Protein AF-A0A5N8UN41-F1 (afdb_monomer)

Secondary structure (DSSP, 8-state):
--------PPP----------------------GGG-SS-B---TT-HHHHHHTTTT---EEEEE-TGGGT--TT-PPPPPPPPPHHHHHTEEEEEEETTEEEEEE-SPPEEEE-S---SSSEEEEEE--TT-TTHHHHSTT-TTSHHHHHHHHHH-SEEEEEE----SSHHHHHHHHHHHHHHHHHHHHTTPEEEEEEETHHHHHHHHHHHH-SS--EEEEEEES--B-TTTPPPHHHHHHHEEEEEEEEETT-SSGGG--------SS-----TTS-PPPBSS-TT-SEEEEETT--TTTTTSHHHHGGGSPP----------

Radius of gyration: 22.62 Å; Cα contacts (8 Å, |Δi|>4): 596; chains: 1; bounding box: 67×72×65 Å

Structure (mmCIF, N/CA/C/O backbone):
data_AF-A0A5N8UN41-F1
#
_entry.id   AF-A0A5N8UN41-F1
#
loop_
_atom_site.group_PDB
_atom_site.id
_atom_site.type_symbol
_atom_site.label_atom_id
_atom_site.label_alt_id
_atom_site.label_comp_id
_atom_site.label_asym_id
_atom_site.label_entity_id
_atom_site.label_seq_id
_atom_site.pdbx_PDB_ins_code
_atom_site.Cartn_x
_atom_site.Cartn_y
_atom_site.Cartn_z
_atom_site.occupancy
_atom_site.B_iso_or_equiv
_atom_site.auth_seq_id
_atom_site.auth_comp_id
_atom_site.auth_asym_id
_atom_site.auth_atom_id
_atom_site.pdbx_PDB_model_num
ATOM 1 N N . MET A 1 1 ? -28.403 42.458 -44.769 1.00 43.22 1 MET A N 1
ATOM 2 C CA . MET A 1 1 ? -27.916 41.258 -44.051 1.00 43.22 1 MET A CA 1
ATOM 3 C C . MET A 1 1 ? -28.615 40.039 -44.633 1.00 43.22 1 MET A C 1
ATOM 5 O O . MET A 1 1 ? -29.839 40.080 -44.705 1.00 43.22 1 MET A O 1
ATOM 9 N N . PRO A 1 2 ? -27.898 39.019 -45.132 1.00 42.12 2 PRO A N 1
ATOM 10 C CA . PRO A 1 2 ? -28.536 37.886 -45.786 1.00 42.12 2 PRO A CA 1
ATOM 11 C C . PRO A 1 2 ? -29.055 36.863 -44.765 1.00 42.12 2 PRO A C 1
ATOM 13 O O . PRO A 1 2 ? -28.415 36.563 -43.761 1.00 42.12 2 PRO A O 1
ATOM 16 N N . SER A 1 3 ? -30.247 36.357 -45.070 1.00 43.66 3 SER A N 1
ATOM 17 C CA . SER A 1 3 ? -31.005 35.314 -44.380 1.00 43.66 3 SER A CA 1
ATOM 18 C C . SER A 1 3 ? -30.323 33.946 -44.515 1.00 43.66 3 SER A C 1
ATOM 20 O O . SER A 1 3 ? -30.025 33.512 -45.626 1.00 43.66 3 SER A O 1
ATOM 22 N N . TYR A 1 4 ? -30.113 33.254 -43.391 1.00 38.50 4 TYR A N 1
ATOM 23 C CA . TYR A 1 4 ? -29.628 31.871 -43.352 1.00 38.50 4 TYR A CA 1
ATOM 24 C C . TYR A 1 4 ? -30.775 30.930 -42.950 1.00 38.50 4 TYR A C 1
ATOM 26 O O . TYR A 1 4 ? -31.348 31.060 -41.868 1.00 38.50 4 TYR A O 1
ATOM 34 N N . LYS A 1 5 ? -31.121 29.981 -43.829 1.00 48.59 5 LYS A N 1
ATOM 35 C CA . LYS A 1 5 ? -32.014 28.844 -43.535 1.00 48.59 5 LYS A CA 1
ATOM 36 C C . LYS A 1 5 ? -31.201 27.690 -42.930 1.00 48.59 5 LYS A C 1
ATOM 38 O O . LYS A 1 5 ? -30.124 27.412 -43.454 1.00 48.59 5 LYS A O 1
ATOM 43 N N . PRO A 1 6 ? -31.725 26.925 -41.956 1.00 44.69 6 PRO A N 1
ATOM 44 C CA . PRO A 1 6 ? -31.179 25.616 -41.625 1.00 44.69 6 PRO A CA 1
ATOM 45 C C . PRO A 1 6 ? -31.954 24.506 -42.352 1.00 44.69 6 PRO A C 1
ATOM 47 O O . PRO A 1 6 ? -33.185 24.503 -42.392 1.00 44.69 6 PRO A O 1
ATOM 50 N N . LEU A 1 7 ? -31.229 23.546 -42.928 1.00 43.56 7 LEU A N 1
ATOM 51 C CA . LEU A 1 7 ? -31.803 22.386 -43.610 1.00 43.56 7 LEU A CA 1
ATOM 52 C C . LEU A 1 7 ? -30.887 21.174 -43.409 1.00 43.56 7 LEU A C 1
ATOM 54 O O . LEU A 1 7 ? -30.071 20.865 -44.266 1.00 43.56 7 LEU A O 1
ATOM 58 N N . ILE A 1 8 ? -31.016 20.483 -42.271 1.00 40.72 8 ILE A N 1
ATOM 59 C CA . ILE A 1 8 ? -30.514 19.110 -42.104 1.00 40.72 8 ILE A CA 1
ATOM 60 C C . ILE A 1 8 ? -31.528 18.330 -41.259 1.00 40.72 8 ILE A C 1
ATOM 62 O O . ILE A 1 8 ? -31.762 18.645 -40.095 1.00 40.72 8 ILE A O 1
ATOM 66 N N . LYS A 1 9 ? -32.155 17.314 -41.863 1.00 40.25 9 LYS A N 1
ATOM 67 C CA . LYS A 1 9 ? -32.975 16.318 -41.156 1.00 40.25 9 LYS A CA 1
ATOM 68 C C . LYS A 1 9 ? -32.054 15.254 -40.540 1.00 40.25 9 LYS A C 1
ATOM 70 O O . LYS A 1 9 ? -31.128 14.822 -41.224 1.00 40.25 9 LYS A O 1
ATOM 75 N N . PRO A 1 10 ? -32.318 14.764 -39.318 1.00 33.84 10 PRO A N 1
ATOM 76 C CA . PRO A 1 10 ? -31.545 13.670 -38.746 1.00 33.84 10 PRO A CA 1
ATOM 77 C C . PRO A 1 10 ? -31.882 12.339 -39.434 1.00 33.84 10 PRO A C 1
ATOM 79 O O . PRO A 1 10 ? -33.040 11.920 -39.513 1.00 33.84 10 PRO A O 1
ATOM 82 N N . THR A 1 11 ? -30.851 11.657 -39.926 1.00 39.12 11 THR A N 1
ATOM 83 C CA . THR A 1 11 ? -30.903 10.268 -40.395 1.00 39.12 11 THR A CA 1
ATOM 84 C C . THR A 1 11 ? -31.027 9.304 -39.216 1.00 39.12 11 THR A C 1
ATOM 86 O O . THR A 1 11 ? -30.252 9.365 -38.265 1.00 39.12 11 THR A O 1
ATOM 89 N N . LYS A 1 12 ? -31.996 8.382 -39.295 1.00 34.62 12 LYS A N 1
ATOM 90 C CA . LYS A 1 12 ? -32.202 7.296 -38.325 1.00 34.62 12 LYS A CA 1
ATOM 91 C C . LYS A 1 12 ? -31.029 6.311 -38.360 1.00 34.62 12 LYS A C 1
ATOM 93 O O . LYS A 1 12 ? -30.894 5.550 -39.316 1.00 34.62 12 LYS A O 1
ATOM 98 N N . THR A 1 13 ? -30.233 6.260 -37.299 1.00 36.16 13 THR A N 1
ATOM 99 C CA . THR A 1 13 ? -29.265 5.183 -37.053 1.00 36.16 13 THR A CA 1
ATOM 100 C C . THR A 1 13 ? -29.983 3.981 -36.435 1.00 36.16 13 THR A C 1
ATOM 102 O O . THR A 1 13 ? -30.604 4.088 -35.377 1.00 36.16 13 THR A O 1
ATOM 105 N N . LYS A 1 14 ? -29.922 2.821 -37.101 1.00 36.25 14 LYS A N 1
ATOM 106 C CA . LYS A 1 14 ? -30.377 1.536 -36.548 1.00 36.25 14 LYS A CA 1
ATOM 107 C C . LYS A 1 14 ? -29.424 1.113 -35.425 1.00 36.25 14 LYS A C 1
ATOM 109 O O . LYS A 1 14 ? -28.239 0.917 -35.679 1.00 36.25 14 LYS A O 1
ATOM 114 N N . SER A 1 15 ? -29.929 0.946 -34.203 1.00 30.48 15 SER A N 1
ATOM 115 C CA . SER A 1 15 ? -29.173 0.310 -33.121 1.00 30.48 15 SER A CA 1
ATOM 116 C C . SER A 1 15 ? -29.156 -1.206 -33.331 1.00 30.48 15 SER A C 1
ATOM 118 O O . SER A 1 15 ? -30.208 -1.844 -33.268 1.00 30.48 15 SER A O 1
ATOM 120 N N . LEU A 1 16 ? -27.979 -1.788 -33.561 1.00 30.17 16 LEU A N 1
ATOM 121 C CA . LEU A 1 16 ? -27.780 -3.228 -33.408 1.00 30.17 16 LEU A CA 1
ATOM 122 C C . LEU A 1 16 ? -27.776 -3.561 -31.912 1.00 30.17 16 LEU A C 1
ATOM 124 O O . LEU A 1 16 ? -26.894 -3.126 -31.173 1.00 30.17 16 LEU A O 1
ATOM 128 N N . ALA A 1 17 ? -28.771 -4.328 -31.471 1.00 27.19 17 ALA A N 1
ATOM 129 C CA . ALA A 1 17 ? -28.753 -4.969 -30.168 1.00 27.19 17 ALA A CA 1
ATOM 130 C C . ALA A 1 17 ? -27.759 -6.138 -30.220 1.00 27.19 17 ALA A C 1
ATOM 132 O O . ALA A 1 17 ? -28.006 -7.146 -30.879 1.00 27.19 17 ALA A O 1
ATOM 133 N N . VAL A 1 18 ? -26.616 -5.991 -29.549 1.00 28.56 18 VAL A N 1
ATOM 134 C CA . VAL A 1 18 ? -25.695 -7.102 -29.292 1.00 28.56 18 VAL A CA 1
ATOM 135 C C . VAL A 1 18 ? -26.245 -7.867 -28.093 1.00 28.56 18 VAL A C 1
ATOM 137 O O . VAL A 1 18 ? -26.263 -7.354 -26.975 1.00 28.56 18 VAL A O 1
ATOM 140 N N . SER A 1 19 ? -26.734 -9.081 -28.336 1.00 25.97 19 SER A N 1
ATOM 141 C CA . SER A 1 19 ? -27.165 -9.994 -27.280 1.00 25.97 19 SER A CA 1
ATOM 142 C C . SER A 1 19 ? -25.924 -10.525 -26.561 1.00 25.97 19 SER A C 1
ATOM 144 O O . SER A 1 19 ? -25.166 -11.310 -27.126 1.00 25.97 19 SER A O 1
ATOM 146 N N . ILE A 1 20 ? -25.687 -10.065 -25.332 1.00 26.55 20 ILE A N 1
ATOM 147 C CA . ILE A 1 20 ? -24.620 -10.590 -24.474 1.00 26.55 20 ILE A CA 1
ATOM 148 C C . ILE A 1 20 ? -25.118 -11.917 -23.904 1.00 26.55 20 ILE A C 1
ATOM 150 O O . ILE A 1 20 ? -25.992 -11.950 -23.038 1.00 26.55 20 ILE A O 1
ATOM 154 N N . THR A 1 21 ? -24.585 -13.021 -24.416 1.00 28.22 21 THR A N 1
ATOM 155 C CA . THR A 1 21 ? -24.836 -14.362 -23.892 1.00 28.22 21 THR A CA 1
ATOM 156 C C . THR A 1 21 ? -24.283 -14.470 -22.471 1.00 28.22 21 THR A C 1
ATOM 158 O O . THR A 1 21 ? -23.128 -14.141 -22.207 1.00 28.22 21 THR A O 1
ATOM 161 N N . SER A 1 22 ? -25.132 -14.924 -21.548 1.00 28.06 22 SER A N 1
ATOM 162 C CA . SER A 1 22 ? -24.791 -15.209 -20.153 1.00 28.06 22 SER A CA 1
ATOM 163 C C . SER A 1 22 ? -23.620 -16.196 -20.074 1.00 28.06 22 SER A C 1
ATOM 165 O O . SER A 1 22 ? -23.738 -17.343 -20.506 1.00 28.06 22 SER A O 1
ATOM 167 N N . ILE A 1 23 ? -22.487 -15.748 -19.531 1.00 28.59 23 ILE A N 1
ATOM 168 C CA . ILE A 1 23 ? -21.341 -16.607 -19.222 1.00 28.59 23 ILE A CA 1
ATOM 169 C C . ILE A 1 23 ? -21.699 -17.391 -17.955 1.00 28.59 23 ILE A C 1
ATOM 171 O O . ILE A 1 23 ? -21.818 -16.809 -16.873 1.00 28.59 23 ILE A O 1
ATOM 175 N N . LYS A 1 24 ? -21.894 -18.709 -18.082 1.00 27.19 24 LYS A N 1
ATOM 176 C CA . LYS A 1 24 ? -22.044 -19.600 -16.924 1.00 27.19 24 LYS A CA 1
ATOM 177 C C . LYS A 1 24 ? -20.717 -19.648 -16.146 1.00 27.19 24 LYS A C 1
ATOM 179 O O . LYS A 1 24 ? -19.670 -19.760 -16.785 1.00 27.19 24 LYS A O 1
ATOM 184 N N . PRO A 1 25 ? -20.729 -19.562 -14.804 1.00 36.44 25 PRO A N 1
ATOM 185 C CA . PRO A 1 25 ? -19.526 -19.778 -14.009 1.00 36.44 25 PRO A CA 1
ATOM 186 C C . PRO A 1 25 ? -19.031 -21.216 -14.211 1.00 36.44 25 PRO A C 1
ATOM 188 O O . PRO A 1 25 ? -19.818 -22.159 -14.161 1.00 36.44 25 PRO A O 1
ATOM 191 N N . VAL A 1 26 ? -17.735 -21.364 -14.480 1.00 34.81 26 VAL A N 1
ATOM 192 C CA . VAL A 1 26 ? -17.060 -22.663 -14.549 1.00 34.81 26 VAL A CA 1
ATOM 193 C C . VAL A 1 26 ? -16.668 -23.035 -13.121 1.00 34.81 26 VAL A C 1
ATOM 195 O O . VAL A 1 26 ? -15.759 -22.434 -12.556 1.00 34.81 26 VAL A O 1
ATOM 198 N N . GLU A 1 27 ? -17.387 -23.978 -12.520 1.00 40.97 27 GLU A N 1
ATOM 199 C CA . GLU A 1 27 ? -17.046 -24.573 -11.223 1.00 40.97 27 GLU A CA 1
ATOM 200 C C . GLU A 1 27 ? -16.073 -25.738 -11.442 1.00 40.97 27 GLU A C 1
ATOM 202 O O . GLU A 1 27 ? -16.440 -26.904 -11.324 1.00 40.97 27 GLU A O 1
ATOM 207 N N . GLU A 1 28 ? -14.828 -25.445 -11.820 1.00 46.91 28 GLU A N 1
ATOM 208 C CA . GLU A 1 28 ? -13.780 -26.467 -11.768 1.00 46.91 28 GLU A CA 1
ATOM 209 C C . GLU A 1 28 ? -13.145 -26.487 -10.368 1.00 46.91 28 GLU A C 1
ATOM 211 O O . GLU A 1 28 ? -12.740 -25.435 -9.861 1.00 46.91 28 GLU A O 1
ATOM 216 N N . PRO A 1 29 ? -13.049 -27.659 -9.711 1.00 54.00 29 PRO A N 1
ATOM 217 C CA . PRO A 1 29 ? -12.415 -27.766 -8.407 1.00 54.00 29 PRO A CA 1
ATOM 218 C C . PRO A 1 29 ? -10.934 -27.391 -8.516 1.00 54.00 29 PRO A C 1
ATOM 220 O O . PRO A 1 29 ? -10.163 -28.015 -9.248 1.00 54.00 29 PRO A O 1
ATOM 223 N N . ILE A 1 30 ? -10.523 -26.370 -7.763 1.00 53.56 30 ILE A N 1
ATOM 224 C CA . ILE A 1 30 ? -9.123 -25.951 -7.690 1.00 53.56 30 ILE A CA 1
ATOM 225 C C . ILE A 1 30 ? -8.334 -27.080 -7.023 1.00 53.56 30 ILE A C 1
ATOM 227 O O . ILE A 1 30 ? -8.490 -27.341 -5.829 1.00 53.56 30 ILE A O 1
ATOM 231 N N . ASN A 1 31 ? -7.465 -27.746 -7.784 1.00 55.00 31 ASN A N 1
ATOM 232 C CA . ASN A 1 31 ? -6.538 -28.731 -7.237 1.00 55.00 31 ASN A CA 1
ATOM 233 C C . ASN A 1 31 ? -5.414 -27.997 -6.486 1.00 55.00 31 ASN A C 1
ATOM 235 O O . ASN A 1 31 ? -4.363 -27.677 -7.046 1.00 55.00 31 ASN A O 1
ATOM 239 N N . LEU A 1 32 ? -5.685 -27.632 -5.230 1.00 54.72 32 LEU A N 1
ATOM 240 C CA . LEU A 1 32 ? -4.719 -26.969 -4.359 1.00 54.72 32 LEU A CA 1
ATOM 241 C C . LEU A 1 32 ? -3.561 -27.925 -4.044 1.00 54.72 32 LEU A C 1
ATOM 243 O O . LEU A 1 32 ? -3.765 -29.100 -3.733 1.00 54.72 32 LEU A O 1
ATOM 247 N N . ASN A 1 33 ? -2.331 -27.405 -4.083 1.00 52.50 33 ASN A N 1
ATOM 248 C CA . ASN A 1 33 ? -1.150 -28.138 -3.628 1.00 52.50 33 ASN A CA 1
ATOM 249 C C . ASN A 1 33 ? -1.391 -28.654 -2.184 1.00 52.50 33 ASN A C 1
ATOM 251 O O . ASN A 1 33 ? -1.885 -27.884 -1.355 1.00 52.50 33 ASN A O 1
ATOM 255 N N . PRO A 1 34 ? -1.052 -29.922 -1.860 1.00 49.88 34 PRO A N 1
ATOM 256 C CA . PRO A 1 34 ? -1.268 -30.523 -0.539 1.00 49.88 34 PRO A CA 1
ATOM 257 C C . PRO A 1 34 ? -0.782 -29.688 0.655 1.00 49.88 34 PRO A C 1
ATOM 259 O O . PRO A 1 34 ? -1.337 -29.820 1.744 1.00 49.88 34 PRO A O 1
ATOM 262 N N . ALA A 1 35 ? 0.202 -28.805 0.451 1.00 47.16 35 ALA A N 1
ATOM 263 C CA . ALA A 1 35 ? 0.698 -27.868 1.459 1.00 47.16 35 ALA A CA 1
ATOM 264 C C . ALA A 1 35 ? -0.336 -26.816 1.929 1.00 47.16 35 ALA A C 1
ATOM 266 O O . ALA A 1 35 ? -0.091 -26.144 2.925 1.00 47.16 35 ALA A O 1
ATOM 267 N N . PHE A 1 36 ? -1.486 -26.680 1.257 1.00 49.97 36 PHE A N 1
ATOM 268 C CA . PHE A 1 36 ? -2.531 -25.689 1.564 1.00 49.97 36 PHE A CA 1
ATOM 269 C C . PHE A 1 36 ? -3.831 -26.302 2.125 1.00 49.97 36 PHE A C 1
ATOM 271 O O . PHE A 1 36 ? -4.886 -25.673 2.087 1.00 49.97 36 PHE A O 1
ATOM 278 N N . ARG A 1 37 ? -3.794 -27.530 2.668 1.00 49.75 37 ARG A N 1
ATOM 279 C CA . ARG A 1 37 ? -4.968 -28.224 3.247 1.00 49.75 37 ARG A CA 1
ATOM 280 C C . ARG A 1 37 ? -5.392 -27.705 4.639 1.00 49.75 37 ARG A C 1
ATOM 282 O O . ARG A 1 37 ? -5.604 -28.492 5.556 1.00 49.75 37 ARG A O 1
ATOM 289 N N . GLY A 1 38 ? -5.527 -26.388 4.805 1.00 53.00 38 GLY A N 1
ATOM 290 C CA . GLY A 1 38 ? -6.386 -25.805 5.849 1.00 53.00 38 GLY A CA 1
ATOM 291 C C . GLY A 1 38 ? -7.857 -25.812 5.408 1.00 53.00 38 GLY A C 1
ATOM 292 O O . GLY A 1 38 ? -8.145 -26.211 4.278 1.00 53.00 38 GLY A O 1
ATOM 293 N N . THR A 1 39 ? -8.791 -25.360 6.256 1.00 48.41 39 THR A N 1
ATOM 294 C CA . THR A 1 39 ? -10.191 -25.076 5.873 1.00 48.41 39 THR A CA 1
ATOM 295 C C . THR A 1 39 ? -10.221 -23.966 4.817 1.00 48.41 39 THR A C 1
ATOM 297 O O . THR A 1 39 ? -10.418 -22.791 5.120 1.00 48.41 39 THR A O 1
ATOM 300 N N . SER A 1 40 ? -9.930 -24.332 3.574 1.00 53.19 40 SER A N 1
ATOM 301 C CA . SER A 1 40 ? -9.835 -23.420 2.446 1.00 53.19 40 SER A CA 1
ATOM 302 C C . SER A 1 40 ? -11.217 -23.298 1.834 1.00 53.19 40 SER A C 1
ATOM 304 O O . SER A 1 40 ? -11.675 -24.192 1.125 1.00 53.19 40 SER A O 1
ATOM 306 N N . THR A 1 41 ? -11.900 -22.199 2.124 1.00 58.16 41 THR A N 1
ATOM 307 C CA . THR A 1 41 ? -13.151 -21.869 1.447 1.00 58.16 41 THR A CA 1
ATOM 308 C C . THR A 1 41 ? -12.803 -21.194 0.124 1.00 58.16 41 THR A C 1
ATOM 310 O O . THR A 1 41 ? -12.163 -20.142 0.104 1.00 58.16 41 THR A O 1
ATOM 313 N N . VAL A 1 42 ? -13.209 -21.793 -0.996 1.00 56.41 42 VAL A N 1
ATOM 314 C CA . VAL A 1 42 ? -13.160 -21.125 -2.303 1.00 56.41 42 VAL A CA 1
ATOM 315 C C . VAL A 1 42 ? -14.273 -20.079 -2.305 1.00 56.41 42 VAL A C 1
ATOM 317 O O . VAL A 1 42 ? -15.454 -20.411 -2.389 1.00 56.41 42 VAL A O 1
ATOM 320 N N . PHE A 1 43 ? -13.908 -18.810 -2.125 1.00 58.03 43 PHE A N 1
ATOM 321 C CA . PHE A 1 43 ? -14.875 -17.719 -2.056 1.00 58.03 43 PHE A CA 1
ATOM 322 C C . PHE A 1 43 ? -15.253 -17.232 -3.454 1.00 58.03 43 PHE A C 1
ATOM 324 O O . PHE A 1 43 ? -14.400 -16.897 -4.276 1.00 58.03 43 PHE A O 1
ATOM 331 N N . ASN A 1 44 ? -16.559 -17.110 -3.699 1.00 57.09 44 ASN A N 1
ATOM 332 C CA . ASN A 1 44 ? -17.052 -16.338 -4.828 1.00 57.09 44 ASN A CA 1
ATOM 333 C C . ASN A 1 44 ? -16.891 -14.850 -4.495 1.00 57.09 44 ASN A C 1
ATOM 335 O O . ASN A 1 44 ? -17.664 -14.281 -3.730 1.00 57.09 44 ASN A O 1
ATOM 339 N N . VAL A 1 45 ? -15.875 -14.235 -5.093 1.00 55.06 45 VAL A N 1
ATOM 340 C CA . VAL A 1 45 ? -15.450 -12.832 -4.938 1.00 55.06 45 VAL A CA 1
ATOM 341 C C . VAL A 1 45 ? -16.573 -11.797 -5.129 1.00 55.06 45 VAL A C 1
ATOM 343 O O . VAL A 1 45 ? -16.419 -10.633 -4.773 1.00 55.06 45 VAL A O 1
ATOM 346 N N . LYS A 1 46 ? -17.740 -12.188 -5.655 1.00 56.00 46 LYS A N 1
ATOM 347 C CA . LYS A 1 46 ? -18.886 -11.291 -5.866 1.00 56.00 46 LYS A CA 1
ATOM 348 C C . LYS A 1 46 ? -19.462 -10.662 -4.590 1.00 56.00 46 LYS A C 1
ATOM 350 O O . LYS A 1 46 ? -20.336 -9.801 -4.740 1.00 56.00 46 LYS A O 1
ATOM 355 N N . ASP A 1 47 ? -19.000 -11.065 -3.410 1.00 63.03 47 ASP A N 1
ATOM 356 C CA . ASP A 1 47 ? -19.452 -10.576 -2.109 1.00 63.03 47 ASP A CA 1
ATOM 357 C C . ASP A 1 47 ? -18.277 -10.031 -1.271 1.00 63.03 47 ASP A C 1
ATOM 359 O O . ASP A 1 47 ? -17.913 -10.556 -0.222 1.00 63.03 47 ASP A O 1
ATOM 363 N N . THR A 1 48 ? -17.620 -8.985 -1.778 1.00 59.91 48 THR A N 1
ATOM 364 C CA . THR A 1 48 ? -16.548 -8.265 -1.066 1.00 59.91 48 THR A CA 1
ATOM 365 C C . THR A 1 48 ? -17.028 -7.653 0.251 1.00 59.91 48 THR A C 1
ATOM 367 O O . THR A 1 48 ? -16.230 -7.445 1.160 1.00 59.91 48 THR A O 1
ATOM 370 N N . ASP A 1 49 ? -18.328 -7.403 0.391 1.00 62.28 49 ASP A N 1
ATOM 371 C CA . ASP A 1 49 ? -18.923 -6.944 1.645 1.00 62.28 49 ASP A CA 1
ATOM 372 C C . ASP A 1 49 ? -19.001 -8.082 2.665 1.00 62.28 49 ASP A C 1
ATOM 374 O O . ASP A 1 49 ? -18.656 -7.864 3.824 1.00 62.28 49 ASP A O 1
ATOM 378 N N . LYS A 1 50 ? -19.296 -9.314 2.224 1.00 67.06 50 LYS A N 1
ATOM 379 C CA . LYS A 1 50 ? -19.128 -10.510 3.058 1.00 67.06 50 LYS A CA 1
ATOM 380 C C . LYS A 1 50 ? -17.670 -10.751 3.442 1.00 67.06 50 LYS A C 1
ATOM 382 O O . LYS A 1 50 ? -17.398 -11.088 4.584 1.00 67.06 50 LYS A O 1
ATOM 387 N N . LEU A 1 51 ? -16.725 -10.550 2.518 1.00 66.19 51 LEU A N 1
ATOM 388 C CA . LEU A 1 51 ? -15.294 -10.649 2.828 1.00 66.19 51 LEU A CA 1
ATOM 389 C C . LEU A 1 51 ? -14.907 -9.722 3.986 1.00 66.19 51 LEU A C 1
ATOM 391 O O . LEU A 1 51 ? -14.150 -10.150 4.847 1.00 66.19 51 LEU A O 1
ATOM 395 N N . ILE A 1 52 ? -15.422 -8.485 3.998 1.00 61.97 52 ILE A N 1
ATOM 396 C CA . ILE A 1 52 ? -15.151 -7.500 5.053 1.00 61.97 52 ILE A CA 1
ATOM 397 C C . ILE A 1 52 ? -15.924 -7.805 6.340 1.00 61.97 52 ILE A C 1
ATOM 399 O O . ILE A 1 52 ? -15.330 -7.737 7.412 1.00 61.97 52 ILE A O 1
ATOM 403 N N . SER A 1 53 ? -17.208 -8.181 6.270 1.00 65.69 53 SER A N 1
ATOM 404 C CA . SER A 1 53 ? -17.971 -8.557 7.473 1.00 65.69 53 SER A CA 1
ATOM 405 C C . SER A 1 53 ? -17.298 -9.703 8.219 1.00 65.69 53 SER A C 1
ATOM 407 O O . SER A 1 53 ? -17.195 -9.690 9.439 1.00 65.69 53 SER A O 1
ATOM 409 N N . ASP A 1 54 ? -16.754 -10.644 7.456 1.00 63.44 54 ASP A N 1
ATOM 410 C CA . ASP A 1 54 ? -16.041 -11.810 7.938 1.00 63.44 54 ASP A CA 1
ATOM 411 C C . ASP A 1 54 ? -14.714 -11.484 8.653 1.00 63.44 54 ASP A C 1
ATOM 413 O O . ASP A 1 54 ? -14.218 -12.344 9.384 1.00 63.44 54 ASP A O 1
ATOM 417 N N . ILE A 1 55 ? -14.132 -10.294 8.453 1.00 61.75 55 ILE A N 1
ATOM 418 C CA . ILE A 1 55 ? -12.901 -9.842 9.135 1.00 61.75 55 ILE A CA 1
ATOM 419 C C . ILE A 1 55 ? -13.181 -9.544 10.610 1.00 61.75 55 ILE A C 1
ATOM 421 O O . ILE A 1 55 ? -12.338 -9.794 11.469 1.00 61.75 55 ILE A O 1
ATOM 425 N N . HIS A 1 56 ? -14.384 -9.061 10.923 1.00 60.59 56 HIS A N 1
ATOM 426 C CA . HIS A 1 56 ? -14.737 -8.612 12.269 1.00 60.59 56 HIS A CA 1
ATOM 427 C C . HIS A 1 56 ? -14.965 -9.753 13.274 1.00 60.59 56 HIS A C 1
ATOM 429 O O . HIS A 1 56 ? -15.011 -9.498 14.475 1.00 60.59 56 HIS A O 1
ATOM 435 N N . ASP A 1 57 ? -15.021 -11.010 12.822 1.00 65.31 57 ASP A N 1
ATOM 436 C CA . ASP A 1 57 ? -15.210 -12.181 13.692 1.00 65.31 57 ASP A CA 1
ATOM 437 C C . ASP A 1 57 ? -13.931 -12.603 14.450 1.00 65.31 57 ASP A C 1
ATOM 439 O O . ASP A 1 57 ? -13.942 -13.595 15.180 1.00 65.31 57 ASP A O 1
ATOM 443 N N . GLY A 1 58 ? -12.802 -11.909 14.251 1.00 63.03 58 GLY A N 1
ATOM 444 C CA . GLY A 1 58 ? -11.536 -12.143 14.966 1.00 63.03 58 GLY A CA 1
ATOM 445 C C . GLY A 1 58 ? -10.799 -13.440 14.600 1.00 63.03 58 GLY A C 1
ATOM 446 O O . GLY A 1 58 ? -9.720 -13.714 15.128 1.00 63.03 58 GLY A O 1
ATOM 447 N N . ASN A 1 59 ? -11.350 -14.240 13.686 1.00 75.44 59 ASN A N 1
ATOM 448 C CA . ASN A 1 59 ? -10.719 -15.454 13.185 1.00 75.44 59 ASN A CA 1
ATOM 449 C C . ASN A 1 59 ? -9.871 -15.145 11.954 1.00 75.44 59 ASN A C 1
ATOM 451 O O . ASN A 1 59 ? -10.382 -14.619 10.966 1.00 75.44 59 ASN A O 1
ATOM 455 N N . LYS A 1 60 ? -8.598 -15.553 11.984 1.00 81.88 60 LYS A N 1
ATOM 456 C CA . LYS A 1 60 ? -7.715 -15.453 10.820 1.00 81.88 60 LYS A CA 1
ATOM 457 C C . LYS A 1 60 ? -8.296 -16.241 9.644 1.00 81.88 60 LYS A C 1
ATOM 459 O O . LYS A 1 60 ? -8.566 -17.437 9.776 1.00 81.88 60 LYS A O 1
ATOM 464 N N . LYS A 1 61 ? -8.445 -15.600 8.482 1.00 86.62 61 LYS A N 1
ATOM 465 C CA . LYS A 1 61 ? -8.993 -16.232 7.267 1.00 86.62 61 LYS A CA 1
ATOM 466 C C . LYS A 1 61 ? -7.949 -16.278 6.157 1.00 86.62 61 LYS A C 1
ATOM 468 O O . LYS A 1 61 ? -7.300 -15.282 5.863 1.00 86.62 61 LYS A O 1
ATOM 473 N N . ASN A 1 62 ? -7.817 -17.442 5.524 1.00 89.69 62 ASN A N 1
ATOM 474 C CA . ASN A 1 62 ? -7.023 -17.617 4.308 1.00 89.69 62 ASN A CA 1
ATOM 475 C C . ASN A 1 62 ? -7.982 -17.858 3.145 1.00 89.69 62 ASN A C 1
ATOM 477 O O . ASN A 1 62 ? -8.846 -18.734 3.213 1.00 89.69 62 ASN A O 1
ATOM 481 N N . ILE A 1 63 ? -7.835 -17.073 2.087 1.00 89.25 63 ILE A N 1
ATOM 482 C CA . ILE A 1 63 ? -8.733 -17.058 0.940 1.00 89.25 63 ILE A CA 1
ATOM 483 C C . ILE A 1 63 ? -7.907 -17.291 -0.306 1.00 89.25 63 ILE A C 1
ATOM 485 O O . ILE A 1 63 ? -6.964 -16.557 -0.583 1.00 89.25 63 ILE A O 1
ATOM 489 N N . TYR A 1 64 ? -8.279 -18.305 -1.075 1.00 89.44 64 TYR A N 1
ATOM 490 C CA . TYR A 1 64 ? -7.583 -18.678 -2.298 1.00 89.44 64 TYR A CA 1
ATOM 491 C C . TYR A 1 64 ? -8.478 -18.378 -3.492 1.00 89.44 64 TYR A C 1
ATOM 493 O O . TYR A 1 64 ? -9.610 -18.853 -3.570 1.00 89.44 64 TYR A O 1
ATOM 501 N N . VAL A 1 65 ? -7.960 -17.582 -4.421 1.00 90.06 65 VAL A N 1
ATOM 502 C CA . VAL A 1 65 ? -8.644 -17.189 -5.654 1.00 90.06 65 VAL A CA 1
ATOM 503 C C . VAL A 1 65 ? -7.684 -17.297 -6.835 1.00 90.06 65 VAL A C 1
ATOM 505 O O . VAL A 1 65 ? -6.468 -17.379 -6.671 1.00 90.06 65 VAL A O 1
ATOM 508 N N . THR 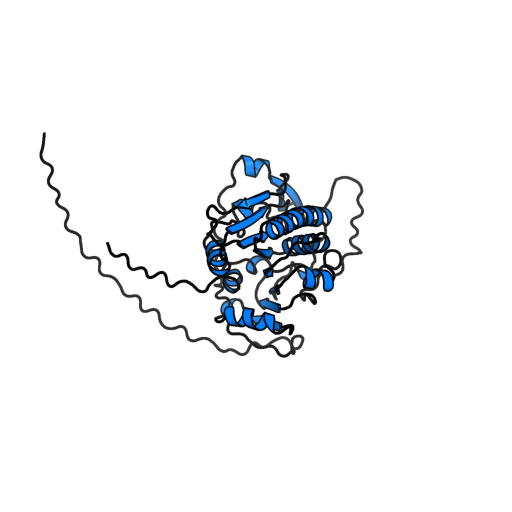A 1 66 ? -8.229 -17.286 -8.045 1.00 90.44 66 THR A N 1
ATOM 509 C CA . THR A 1 66 ? -7.451 -17.160 -9.288 1.00 90.44 66 THR A CA 1
ATOM 510 C C . THR A 1 66 ? -7.666 -15.774 -9.888 1.00 90.44 66 THR A C 1
ATOM 512 O O . THR A 1 66 ? -8.609 -15.069 -9.525 1.00 90.44 66 THR A O 1
ATOM 515 N N . LYS A 1 67 ? -6.857 -15.407 -10.878 1.00 90.69 67 LYS A N 1
ATOM 516 C CA . LYS A 1 67 ? -7.050 -14.226 -11.719 1.00 90.69 67 LYS A CA 1
ATOM 517 C C . LYS A 1 67 ? -8.451 -14.191 -12.342 1.00 90.69 67 LYS A C 1
ATOM 519 O O . LYS A 1 67 ? -9.106 -13.152 -12.326 1.00 90.69 67 LYS A O 1
ATOM 524 N N . SER A 1 68 ? -8.972 -15.322 -12.820 1.00 87.75 68 SER A N 1
ATOM 525 C CA . SER A 1 68 ? -10.331 -15.366 -13.381 1.00 87.75 68 SER A CA 1
ATOM 526 C C . SER A 1 68 ? -11.418 -15.036 -12.347 1.00 87.75 68 SER A C 1
ATOM 528 O O . SER A 1 68 ? -12.387 -14.356 -12.685 1.00 87.75 68 SER A O 1
ATOM 530 N N . HIS A 1 69 ? -11.240 -15.423 -11.077 1.00 86.81 69 HIS A N 1
ATOM 531 C CA . HIS A 1 69 ? -12.164 -15.067 -9.993 1.00 86.81 69 HIS A CA 1
ATOM 532 C C . HIS A 1 69 ? -12.161 -13.566 -9.664 1.00 86.81 69 HIS A C 1
ATOM 534 O O . HIS A 1 69 ? -13.182 -13.048 -9.216 1.00 86.81 69 HIS A O 1
ATOM 540 N N . THR A 1 70 ? -11.052 -12.857 -9.903 1.00 83.62 70 THR A N 1
ATOM 541 C CA . THR A 1 70 ? -10.960 -11.401 -9.684 1.00 83.62 70 THR A CA 1
ATOM 542 C C . THR A 1 70 ? -11.449 -10.581 -10.881 1.00 83.62 70 THR A C 1
ATOM 544 O O . THR A 1 70 ? -11.501 -9.357 -10.819 1.00 83.62 70 THR A O 1
ATOM 547 N N . GLY A 1 71 ? -11.838 -11.235 -11.982 1.00 85.75 71 GLY A N 1
ATOM 548 C CA . GLY A 1 71 ? -12.223 -10.564 -13.226 1.00 85.75 71 GLY A CA 1
ATOM 549 C C . GLY A 1 71 ? -11.032 -10.125 -14.080 1.00 85.75 71 GLY A C 1
ATOM 550 O O . GLY A 1 71 ? -11.206 -9.342 -15.014 1.00 85.75 71 GLY A O 1
ATOM 551 N N . PHE A 1 72 ? -9.835 -10.631 -13.782 1.00 85.62 72 PHE A N 1
ATOM 552 C CA . PHE A 1 72 ? -8.638 -10.392 -14.575 1.00 85.62 72 PHE A CA 1
ATOM 553 C C . PHE A 1 72 ? -8.815 -10.951 -15.990 1.00 85.62 72 PHE A C 1
ATOM 555 O O . PHE A 1 72 ? -9.295 -12.073 -16.174 1.00 85.62 72 PHE A O 1
ATOM 562 N N . ARG A 1 73 ? -8.392 -10.184 -16.996 1.00 84.56 73 ARG A N 1
ATOM 563 C CA . ARG A 1 73 ? -8.412 -10.604 -18.399 1.00 84.56 73 ARG A CA 1
ATOM 564 C C . ARG A 1 73 ? -6.985 -10.754 -18.895 1.00 84.56 73 ARG A C 1
ATOM 566 O O . ARG A 1 73 ? -6.228 -9.785 -18.923 1.00 84.56 73 ARG A O 1
ATOM 573 N N . ASP A 1 74 ? -6.613 -11.968 -19.285 1.00 80.25 74 ASP A N 1
ATOM 574 C CA . ASP A 1 74 ? -5.300 -12.195 -19.878 1.00 80.25 74 ASP A CA 1
ATOM 575 C C . ASP A 1 74 ? -5.138 -11.331 -21.136 1.00 80.25 74 ASP A C 1
ATOM 577 O O . ASP A 1 74 ? -6.030 -11.251 -21.981 1.00 80.25 74 ASP A O 1
ATOM 581 N N . GLY A 1 75 ? -4.001 -10.643 -21.231 1.00 77.75 75 GLY A N 1
ATOM 582 C CA . GLY A 1 75 ? -3.718 -9.707 -22.318 1.00 77.75 75 GLY A CA 1
ATOM 583 C C . GLY A 1 75 ? -4.183 -8.265 -22.086 1.00 77.75 75 GLY A C 1
ATOM 584 O O . GLY A 1 75 ? -3.902 -7.426 -22.941 1.00 77.75 75 GLY A O 1
ATOM 585 N N . GLU A 1 76 ? -4.818 -7.926 -20.953 1.00 77.00 76 GLU A N 1
ATOM 586 C CA . GLU A 1 76 ? -4.990 -6.515 -20.579 1.00 77.00 76 GLU A CA 1
ATOM 587 C C . GLU A 1 76 ? -3.617 -5.862 -20.375 1.00 77.00 76 GLU A C 1
ATOM 589 O O . GLU A 1 76 ? -2.875 -6.154 -19.433 1.00 77.00 76 GLU A O 1
ATOM 594 N N . SER A 1 77 ? -3.249 -4.974 -21.298 1.00 73.81 77 SER A N 1
ATOM 595 C CA . SER A 1 77 ? -2.039 -4.177 -21.174 1.00 73.81 77 SER A CA 1
ATOM 596 C C . SER A 1 77 ? -2.276 -3.026 -20.201 1.00 73.81 77 SER A C 1
ATOM 598 O O . SER A 1 77 ? -3.350 -2.422 -20.143 1.00 73.81 77 SER A O 1
ATOM 600 N N . LYS A 1 78 ? -1.243 -2.694 -19.420 1.00 77.38 78 LYS A N 1
ATOM 601 C CA . LYS A 1 78 ? -1.272 -1.482 -18.598 1.00 77.38 78 LYS A CA 1
ATOM 602 C C . LYS A 1 78 ? -1.421 -0.282 -19.542 1.00 77.38 78 LYS A C 1
ATOM 604 O O . LYS A 1 78 ? -0.681 -0.221 -20.528 1.00 77.38 78 LYS A O 1
ATOM 609 N N . PRO A 1 79 ? -2.330 0.669 -19.261 1.00 78.81 79 PRO A N 1
ATOM 610 C CA . PRO A 1 79 ? -2.419 1.878 -20.063 1.00 78.81 79 PRO A CA 1
ATOM 611 C C . PRO A 1 79 ? -1.057 2.577 -20.072 1.00 78.81 79 PRO A C 1
ATOM 613 O O . PRO A 1 79 ? -0.336 2.566 -19.068 1.00 78.81 79 PRO A O 1
ATOM 616 N N . ALA A 1 80 ? -0.699 3.169 -21.211 1.00 83.56 80 ALA A N 1
ATOM 617 C CA . ALA A 1 80 ? 0.538 3.926 -21.319 1.00 83.56 80 ALA A CA 1
ATOM 618 C C . ALA A 1 80 ? 0.551 5.046 -20.267 1.00 83.56 80 ALA A C 1
ATOM 620 O O . ALA A 1 80 ? -0.431 5.777 -20.107 1.00 83.56 80 ALA A O 1
ATOM 621 N N . LYS A 1 81 ? 1.665 5.168 -19.539 1.00 88.81 81 LYS A N 1
ATOM 622 C CA . LYS A 1 81 ? 1.859 6.257 -18.582 1.00 88.81 81 LYS A CA 1
ATOM 623 C C . LYS A 1 81 ? 1.915 7.583 -19.356 1.00 88.81 81 LYS A C 1
ATOM 625 O O . LYS A 1 81 ? 2.662 7.656 -20.334 1.00 88.81 81 LYS A O 1
ATOM 630 N N . PRO A 1 82 ? 1.169 8.625 -18.953 1.00 90.88 82 PRO A N 1
ATOM 631 C CA . PRO A 1 82 ? 1.382 9.955 -19.509 1.00 90.88 82 PRO A CA 1
ATOM 632 C C . PRO A 1 82 ? 2.809 10.441 -19.209 1.00 90.88 82 PRO A C 1
ATOM 634 O O . PRO A 1 82 ? 3.435 9.955 -18.263 1.00 90.88 82 PRO A O 1
ATOM 637 N N . PRO A 1 83 ? 3.345 11.381 -20.006 1.00 92.75 83 PRO A N 1
ATOM 638 C CA . PRO A 1 83 ? 4.651 11.959 -19.729 1.00 92.75 83 PRO A CA 1
ATOM 639 C C . PRO A 1 83 ? 4.627 12.754 -18.417 1.00 92.75 83 PRO A C 1
ATOM 641 O O . PRO A 1 83 ? 3.629 13.395 -18.089 1.00 92.75 83 PRO A O 1
ATOM 644 N N . LEU A 1 84 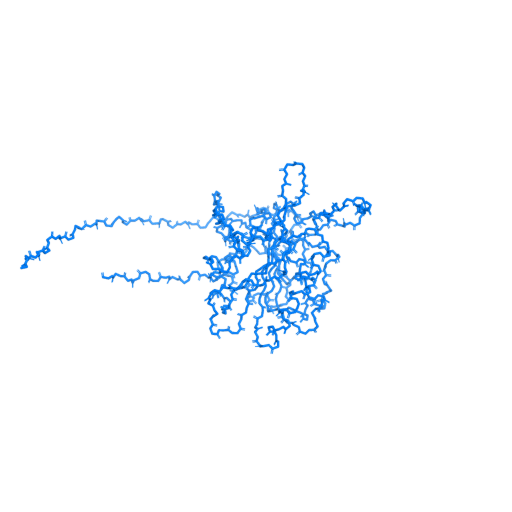? 5.745 12.723 -17.694 1.00 92.88 84 LEU A N 1
ATOM 645 C CA . LEU A 1 84 ? 5.987 13.574 -16.526 1.00 92.88 84 LEU A CA 1
ATOM 646 C C . LEU A 1 84 ? 6.235 15.025 -16.953 1.00 92.88 84 LEU A C 1
ATOM 648 O O . LEU A 1 84 ? 6.796 15.269 -18.029 1.00 92.88 84 LEU A O 1
ATOM 652 N N . SER A 1 85 ? 5.888 15.978 -16.086 1.00 93.31 85 SER A N 1
ATOM 653 C CA . SER A 1 85 ? 6.268 17.380 -16.277 1.00 93.31 85 SER A CA 1
ATOM 654 C C . SER A 1 85 ? 7.795 17.544 -16.258 1.00 93.31 85 SER A C 1
ATOM 656 O O . SER A 1 85 ? 8.539 16.664 -15.821 1.00 93.31 85 SER A O 1
ATOM 658 N N . GLU A 1 86 ? 8.311 18.663 -16.765 1.00 93.44 86 GLU A N 1
ATOM 659 C CA . GLU A 1 86 ? 9.753 18.932 -16.717 1.00 93.44 86 GLU A CA 1
ATOM 660 C C . GLU A 1 86 ? 10.285 19.021 -15.283 1.00 93.44 86 GLU A C 1
ATOM 662 O O . GLU A 1 86 ? 11.295 18.397 -14.970 1.00 93.44 86 GLU A O 1
ATOM 667 N N . GLU A 1 87 ? 9.556 19.695 -14.395 1.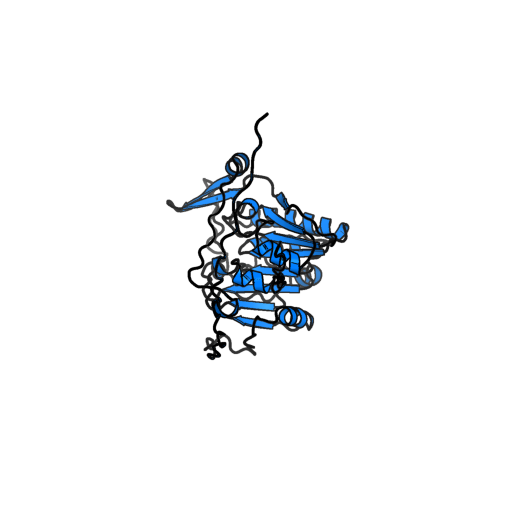00 91.50 87 GLU A N 1
ATOM 668 C CA . GLU A 1 87 ? 9.878 19.764 -12.970 1.00 91.50 87 GLU A CA 1
ATOM 669 C C . GLU A 1 87 ? 9.916 18.370 -12.327 1.00 91.50 87 GLU A C 1
ATOM 671 O O . GLU A 1 87 ? 10.852 18.028 -11.604 1.00 91.50 87 GLU A O 1
ATOM 676 N N . GLU A 1 88 ? 8.926 17.525 -12.621 1.00 92.19 88 GLU A N 1
ATOM 677 C CA . GLU A 1 88 ? 8.875 16.160 -12.102 1.00 92.19 88 GLU A CA 1
ATOM 678 C C . GLU A 1 88 ? 10.041 15.327 -12.621 1.00 92.19 88 GLU A C 1
ATOM 680 O O . GLU A 1 88 ? 10.668 14.624 -11.835 1.00 92.19 88 GLU A O 1
ATOM 685 N N . ARG A 1 89 ? 10.382 15.436 -13.912 1.00 91.06 89 ARG A N 1
ATOM 686 C CA . ARG A 1 89 ? 11.554 14.760 -14.491 1.00 91.06 89 ARG A CA 1
ATOM 687 C C . ARG A 1 89 ? 12.856 15.213 -13.835 1.00 91.06 89 ARG A C 1
ATOM 689 O O . ARG A 1 89 ? 13.701 14.364 -13.576 1.00 91.06 89 ARG A O 1
ATOM 696 N N . ASN A 1 90 ? 12.998 16.501 -13.528 1.00 89.94 90 ASN A N 1
ATOM 697 C CA . ASN A 1 90 ? 14.182 17.048 -12.858 1.00 89.94 90 ASN A CA 1
ATOM 698 C C . ASN A 1 90 ? 14.323 16.552 -11.409 1.00 89.94 90 ASN A C 1
ATOM 700 O O . ASN A 1 90 ? 15.434 16.458 -10.896 1.00 89.94 90 ASN A O 1
ATOM 704 N N . ASN A 1 91 ? 13.211 16.172 -10.775 1.00 89.31 91 ASN A N 1
ATOM 705 C CA . ASN A 1 91 ? 13.185 15.547 -9.451 1.00 89.31 91 ASN A CA 1
ATOM 706 C C . ASN A 1 91 ? 13.366 14.019 -9.483 1.00 89.31 91 ASN A C 1
ATOM 708 O O . ASN A 1 91 ? 13.374 13.375 -8.428 1.00 89.31 91 ASN A O 1
ATOM 712 N N . MET A 1 92 ? 13.506 13.425 -10.672 1.00 90.69 92 MET A N 1
ATOM 713 C CA . MET A 1 92 ? 13.793 12.007 -10.826 1.00 90.69 92 MET A CA 1
ATOM 714 C C . MET A 1 92 ? 15.286 11.780 -11.040 1.00 90.69 92 MET A C 1
ATOM 716 O O . MET A 1 92 ? 15.936 12.395 -11.879 1.00 90.69 92 MET A O 1
ATOM 720 N N . THR A 1 93 ? 15.822 10.802 -10.327 1.00 85.75 93 THR A N 1
ATOM 721 C CA . THR A 1 93 ? 17.180 10.302 -10.516 1.00 85.75 93 THR A CA 1
ATOM 722 C C . THR A 1 93 ? 17.125 8.872 -11.026 1.00 85.75 93 THR A C 1
ATOM 724 O O . THR A 1 93 ? 16.189 8.125 -10.740 1.00 85.75 93 THR A O 1
ATOM 727 N N . SER A 1 94 ? 18.132 8.472 -11.799 1.00 80.00 94 SER A N 1
ATOM 728 C CA . SER A 1 94 ? 18.291 7.079 -12.205 1.00 80.00 94 SER A CA 1
ATOM 729 C C . SER A 1 94 ? 19.483 6.453 -11.499 1.00 80.00 94 SER A C 1
ATOM 731 O O . SER A 1 94 ? 20.581 7.000 -11.582 1.00 80.00 94 SER A O 1
ATOM 733 N N . GLY A 1 95 ? 19.303 5.296 -10.866 1.00 70.25 95 GLY A N 1
ATOM 734 C CA . GLY A 1 95 ? 20.426 4.467 -10.416 1.00 70.25 95 GLY A CA 1
ATOM 735 C C . GLY A 1 95 ? 20.560 3.194 -11.242 1.00 70.25 95 GLY A C 1
ATOM 736 O O . GLY A 1 95 ? 19.616 2.749 -11.897 1.00 70.25 95 GLY A O 1
ATOM 737 N N . GLY A 1 96 ? 21.751 2.601 -11.222 1.00 60.44 96 GLY A N 1
ATOM 738 C CA . GLY A 1 96 ? 21.989 1.317 -11.872 1.00 60.44 96 GLY A CA 1
ATOM 739 C C . GLY A 1 96 ? 21.320 0.184 -11.095 1.00 60.44 96 GLY A C 1
ATOM 740 O O . GLY A 1 96 ? 21.660 -0.045 -9.940 1.00 60.44 96 GLY A O 1
ATOM 741 N N . LEU A 1 97 ? 20.391 -0.531 -11.733 1.00 56.66 97 LEU A N 1
ATOM 742 C CA . LEU A 1 97 ? 19.878 -1.819 -11.243 1.00 56.66 97 LEU A CA 1
ATOM 743 C C . LEU A 1 97 ? 20.775 -2.969 -11.731 1.00 56.66 97 LEU A C 1
ATOM 745 O O . LEU A 1 97 ? 20.946 -3.947 -11.019 1.00 56.66 97 LEU A O 1
ATOM 749 N N . ASN A 1 98 ? 21.326 -2.823 -12.947 1.00 47.72 98 ASN A N 1
ATOM 750 C CA . ASN A 1 98 ? 22.401 -3.588 -13.603 1.00 47.72 98 ASN A CA 1
ATOM 751 C C . ASN A 1 98 ? 22.836 -2.813 -14.874 1.00 47.72 98 ASN A C 1
ATOM 753 O O . ASN A 1 98 ? 22.188 -1.827 -15.224 1.00 47.72 98 ASN A O 1
ATOM 757 N N . ARG A 1 99 ? 23.886 -3.248 -15.599 1.00 44.12 99 ARG A N 1
ATOM 758 C CA . ARG A 1 99 ? 24.467 -2.554 -16.786 1.00 44.12 99 ARG A CA 1
ATOM 759 C C . ARG A 1 99 ? 23.467 -2.108 -17.877 1.00 44.12 99 ARG A C 1
ATOM 761 O O . ARG A 1 99 ? 23.817 -1.241 -18.668 1.00 44.12 99 ARG A O 1
ATOM 768 N N . LEU A 1 100 ? 22.259 -2.677 -17.921 1.00 45.81 100 LEU A N 1
ATOM 769 C CA . LEU A 1 100 ? 21.234 -2.414 -18.942 1.00 45.81 100 LEU A CA 1
ATOM 770 C C . LEU A 1 100 ? 19.925 -1.810 -18.395 1.00 45.81 100 LEU A C 1
ATOM 772 O O . LEU A 1 100 ? 19.107 -1.355 -19.186 1.00 45.81 100 LEU A O 1
ATOM 776 N N . ASN A 1 101 ? 19.719 -1.768 -17.071 1.00 53.81 101 ASN A N 1
ATOM 777 C CA . ASN A 1 101 ? 18.447 -1.348 -16.468 1.00 53.81 101 ASN A CA 1
ATOM 778 C C . ASN A 1 101 ? 18.640 -0.141 -15.543 1.00 53.81 101 ASN A C 1
ATOM 780 O O . ASN A 1 101 ? 19.377 -0.215 -14.554 1.00 53.81 101 ASN A O 1
ATOM 784 N N . LYS A 1 102 ? 17.936 0.955 -15.845 1.00 68.06 102 LYS A N 1
ATOM 785 C CA . LYS A 1 102 ? 17.863 2.150 -14.997 1.00 68.06 102 LYS A CA 1
ATOM 786 C C . LYS A 1 102 ? 16.685 2.023 -14.030 1.00 68.06 102 LYS A C 1
ATOM 788 O O . LYS A 1 102 ? 15.545 1.883 -14.459 1.00 68.06 102 LYS A O 1
ATOM 793 N N . ALA A 1 103 ? 16.971 2.072 -12.735 1.00 80.00 103 ALA A N 1
ATOM 794 C CA . ALA A 1 103 ? 15.974 2.221 -11.683 1.00 80.00 103 ALA A CA 1
ATOM 795 C C . ALA A 1 103 ? 15.617 3.701 -11.540 1.00 80.00 103 ALA A C 1
ATOM 797 O O . ALA A 1 103 ? 16.537 4.512 -11.450 1.00 80.00 103 ALA A O 1
ATOM 798 N N . LEU A 1 104 ? 14.334 4.054 -11.493 1.00 83.94 104 LEU A N 1
ATOM 799 C CA . LEU A 1 104 ? 13.899 5.430 -11.250 1.00 83.94 104 LEU A CA 1
ATOM 800 C C . LEU A 1 104 ? 13.715 5.666 -9.744 1.00 83.94 104 LEU A C 1
ATOM 802 O O . LEU A 1 104 ? 13.114 4.833 -9.064 1.00 83.94 104 LEU A O 1
ATOM 806 N N . TYR A 1 105 ? 14.189 6.803 -9.239 1.00 88.44 105 TYR A N 1
ATOM 807 C CA . TYR A 1 105 ? 13.999 7.246 -7.854 1.00 88.44 105 TYR A CA 1
ATOM 808 C C . TYR A 1 105 ? 13.602 8.719 -7.803 1.00 88.44 105 TYR A C 1
ATOM 810 O O . TYR A 1 105 ? 14.037 9.489 -8.652 1.00 88.44 105 TYR A O 1
ATOM 818 N N . SER A 1 106 ? 12.847 9.127 -6.785 1.00 90.00 106 SER A N 1
ATOM 819 C CA . SER A 1 106 ? 12.658 10.554 -6.490 1.00 90.00 106 SER A CA 1
ATOM 820 C C . SER A 1 106 ? 13.792 11.052 -5.591 1.00 90.00 106 SER A C 1
ATOM 822 O O . SER A 1 106 ? 14.139 10.390 -4.606 1.00 90.00 106 SER A O 1
ATOM 824 N N . SER A 1 107 ? 14.379 12.201 -5.933 1.00 88.94 107 SER A N 1
ATOM 825 C CA . SER A 1 107 ? 15.284 12.963 -5.059 1.00 88.94 107 SER A CA 1
ATOM 826 C C . SER A 1 107 ? 14.577 14.083 -4.297 1.00 88.94 107 SER A C 1
ATOM 828 O O . SER A 1 107 ? 15.199 14.707 -3.442 1.00 88.94 107 SER A O 1
ATOM 830 N N . GLY A 1 108 ? 13.309 14.353 -4.615 1.00 88.69 108 GLY A N 1
ATOM 831 C CA . GLY A 1 108 ? 12.512 15.357 -3.920 1.00 88.69 108 GLY A CA 1
ATOM 832 C C . GLY A 1 108 ? 12.078 14.905 -2.525 1.00 88.69 108 GLY A C 1
ATOM 833 O O . GLY A 1 108 ? 12.178 13.728 -2.166 1.00 88.69 108 GLY A O 1
ATOM 834 N N . ASN A 1 109 ? 11.543 15.854 -1.756 1.00 94.50 109 ASN A N 1
ATOM 835 C CA . ASN A 1 109 ? 10.896 15.561 -0.481 1.00 94.50 109 ASN A CA 1
ATOM 836 C C . ASN A 1 109 ? 9.718 14.601 -0.681 1.00 94.50 109 ASN A C 1
ATOM 838 O O . ASN A 1 109 ? 9.043 14.627 -1.716 1.00 94.50 109 ASN A O 1
ATOM 842 N N . ILE A 1 110 ? 9.456 13.775 0.334 1.00 97.25 110 ILE A N 1
ATOM 843 C CA . ILE A 1 110 ? 8.249 12.952 0.362 1.00 97.25 110 ILE A CA 1
ATOM 844 C C . ILE A 1 110 ? 7.043 13.888 0.326 1.00 97.25 110 ILE A C 1
ATOM 846 O O . ILE A 1 110 ? 6.963 14.826 1.118 1.00 97.25 110 ILE A O 1
ATOM 850 N N . LYS A 1 111 ? 6.118 13.640 -0.599 1.00 97.06 111 LYS A N 1
ATOM 851 C CA . LYS A 1 111 ? 4.891 14.429 -0.726 1.00 97.06 111 LYS A CA 1
ATOM 852 C C . LYS A 1 111 ? 3.673 13.547 -0.922 1.00 97.06 111 LYS A C 1
ATOM 854 O O . LYS A 1 111 ? 3.767 12.417 -1.398 1.00 97.06 111 LYS A O 1
ATOM 859 N N . PHE A 1 112 ? 2.524 14.102 -0.578 1.00 97.75 112 PHE A N 1
ATOM 860 C CA . PHE A 1 112 ? 1.221 13.475 -0.707 1.00 97.75 112 PHE A CA 1
ATOM 861 C C . PHE A 1 112 ? 0.483 14.148 -1.864 1.00 97.75 112 PHE A C 1
ATOM 863 O O . PHE A 1 112 ? 0.103 15.311 -1.783 1.00 97.75 112 PHE A O 1
ATOM 870 N N . VAL A 1 113 ? 0.362 13.439 -2.986 1.00 96.94 113 VAL A N 1
ATOM 871 C CA . VAL A 1 113 ? -0.333 13.926 -4.181 1.00 96.94 113 VAL A CA 1
ATOM 872 C C . VAL A 1 113 ? -1.825 13.706 -3.972 1.00 96.94 113 VAL A C 1
ATOM 874 O O . VAL A 1 113 ? -2.281 12.564 -3.957 1.00 96.94 113 VAL A O 1
ATOM 877 N N . GLU A 1 114 ? -2.577 14.785 -3.790 1.00 95.19 114 GLU A N 1
ATOM 878 C CA . GLU A 1 114 ? -4.013 14.723 -3.512 1.00 95.19 114 GLU A CA 1
ATOM 879 C C . GLU A 1 114 ? -4.850 14.673 -4.803 1.00 95.19 114 GLU A C 1
ATOM 881 O O . GLU A 1 114 ? -4.497 15.243 -5.840 1.00 95.19 114 GLU A O 1
ATOM 886 N N . GLY A 1 115 ? -5.980 13.964 -4.753 1.00 88.12 115 GLY A N 1
ATOM 887 C CA . GLY A 1 115 ? -7.012 14.026 -5.786 1.00 88.12 115 GLY A CA 1
ATOM 888 C C . GLY A 1 115 ? -7.843 15.305 -5.682 1.00 88.12 115 GLY A C 1
ATOM 889 O O . GLY A 1 115 ? -8.113 15.788 -4.589 1.00 88.12 115 GLY A O 1
ATOM 890 N N . GLY A 1 116 ? -8.302 15.836 -6.819 1.00 71.88 116 GLY A N 1
ATOM 891 C CA . GLY A 1 116 ? -8.951 17.156 -6.909 1.00 71.88 116 GLY A CA 1
ATOM 892 C C . GLY A 1 116 ? -10.367 17.249 -6.328 1.00 71.88 116 GLY A C 1
ATOM 893 O O . GLY A 1 116 ? -11.071 18.201 -6.626 1.00 71.88 116 GLY A O 1
ATOM 894 N N . ASN A 1 117 ? -10.809 16.260 -5.552 1.00 67.88 117 ASN A N 1
ATOM 895 C CA . ASN A 1 117 ? -12.129 16.228 -4.935 1.00 67.88 117 ASN A CA 1
ATOM 896 C C . ASN A 1 117 ? -12.041 15.490 -3.590 1.00 67.88 117 ASN A C 1
ATOM 898 O O . ASN A 1 117 ? -11.929 14.262 -3.567 1.00 67.88 117 ASN A O 1
ATOM 902 N N . SER A 1 118 ? -12.140 16.216 -2.479 1.00 72.00 118 SER A N 1
ATOM 903 C CA . SER A 1 118 ? -12.540 15.647 -1.191 1.00 72.00 118 SER A CA 1
ATOM 904 C C . SER A 1 118 ? -14.063 15.565 -1.177 1.00 72.00 118 SER A C 1
ATOM 906 O O . SER A 1 118 ? -14.742 16.565 -1.404 1.00 72.00 118 SER A O 1
ATOM 908 N N . GLY A 1 119 ? -14.618 14.366 -0.984 1.00 72.38 119 GLY A N 1
ATOM 909 C CA . GLY A 1 119 ? -16.028 14.278 -0.600 1.00 72.38 119 GLY A CA 1
ATOM 910 C C . GLY A 1 119 ? -16.243 14.945 0.769 1.00 72.38 119 GLY A C 1
ATOM 911 O O . GLY A 1 119 ? -15.265 15.320 1.419 1.00 72.38 119 GLY A O 1
ATOM 912 N N . PRO A 1 120 ? -17.494 15.126 1.218 1.00 80.19 120 PRO A N 1
ATOM 913 C CA . PRO A 1 120 ? -17.767 15.657 2.554 1.00 80.19 120 PRO A CA 1
ATOM 914 C C . PRO A 1 120 ? -17.317 14.707 3.678 1.00 80.19 120 PRO A C 1
ATOM 916 O O . PRO A 1 120 ? -17.326 15.096 4.843 1.00 80.19 120 PRO A O 1
ATOM 919 N N . GLU A 1 121 ? -16.960 13.458 3.363 1.00 86.38 121 GLU A N 1
ATOM 920 C CA . GLU A 1 121 ? -16.564 12.469 4.356 1.00 86.38 121 GLU A CA 1
ATOM 921 C C . GLU A 1 121 ? -15.156 12.738 4.904 1.00 86.38 121 GLU A C 1
ATOM 923 O O . GLU A 1 121 ? -14.204 12.978 4.156 1.00 86.38 121 GLU A O 1
ATOM 928 N N . MET A 1 122 ? -15.009 12.602 6.224 1.00 94.75 122 MET A N 1
ATOM 929 C CA . MET A 1 122 ? -13.739 12.712 6.948 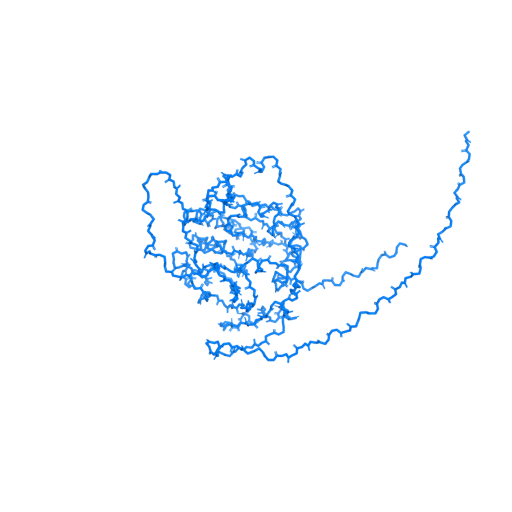1.00 94.75 122 MET A CA 1
ATOM 930 C C . MET A 1 122 ? -12.911 11.430 6.792 1.00 94.75 122 MET A C 1
ATOM 932 O O . MET A 1 122 ? -12.634 10.726 7.760 1.00 94.75 122 MET A O 1
ATOM 936 N N . ILE A 1 123 ? -12.575 11.084 5.549 1.00 95.50 123 ILE A N 1
ATOM 937 C CA . ILE A 1 123 ? -11.864 9.853 5.193 1.00 95.50 123 ILE A CA 1
ATOM 938 C C . ILE A 1 123 ? -10.745 10.181 4.199 1.00 95.50 123 ILE A C 1
ATOM 940 O O . ILE A 1 123 ? -10.949 10.897 3.217 1.00 95.50 123 ILE A O 1
ATOM 944 N N . GLU A 1 124 ? -9.554 9.633 4.425 1.00 96.94 124 GLU A N 1
ATOM 945 C CA . GLU A 1 124 ? -8.454 9.641 3.464 1.00 96.94 124 GLU A CA 1
ATOM 946 C C . GLU A 1 124 ? -8.007 8.208 3.178 1.00 96.94 124 GLU A C 1
ATOM 948 O O . GLU A 1 124 ? -7.660 7.458 4.087 1.00 96.94 124 GLU A O 1
ATOM 953 N N . THR A 1 125 ? -7.969 7.828 1.900 1.00 97.12 125 THR A N 1
ATOM 954 C CA . THR A 1 125 ? -7.317 6.586 1.470 1.00 97.12 125 THR A CA 1
ATOM 955 C C . THR A 1 125 ? -5.978 6.907 0.817 1.00 97.12 125 THR A C 1
ATOM 957 O O . THR A 1 125 ? -5.928 7.538 -0.242 1.00 97.12 125 THR A O 1
ATOM 960 N N . ILE A 1 126 ? -4.892 6.460 1.447 1.00 98.31 126 ILE A N 1
ATOM 961 C CA . ILE A 1 126 ? -3.514 6.699 1.020 1.00 98.31 126 ILE A CA 1
ATOM 962 C C . ILE A 1 126 ? -3.009 5.505 0.202 1.00 98.31 126 ILE A C 1
ATOM 964 O O . ILE A 1 126 ? -2.961 4.368 0.674 1.00 98.31 126 ILE A O 1
ATOM 968 N N . LEU A 1 127 ? -2.593 5.767 -1.033 1.00 98.31 127 LEU A N 1
ATOM 969 C CA . LEU A 1 127 ? -2.033 4.783 -1.955 1.00 98.31 127 LEU A CA 1
ATOM 970 C C . LEU A 1 127 ? -0.505 4.876 -1.960 1.00 98.31 127 LEU A C 1
ATOM 972 O O . LEU A 1 127 ? 0.058 5.952 -2.181 1.00 98.31 127 LEU A O 1
ATOM 976 N N . ILE A 1 128 ? 0.178 3.747 -1.756 1.00 98.62 128 ILE A N 1
ATOM 977 C CA . ILE A 1 128 ? 1.638 3.702 -1.598 1.00 98.62 128 ILE A CA 1
ATOM 978 C C . ILE A 1 128 ? 2.254 2.739 -2.609 1.00 98.62 128 ILE A C 1
ATOM 980 O O . ILE A 1 128 ? 1.968 1.540 -2.634 1.00 98.62 128 ILE A O 1
ATOM 984 N N . HIS A 1 129 ? 3.137 3.270 -3.451 1.00 97.81 129 HIS A N 1
ATOM 985 C CA . HIS A 1 129 ? 3.817 2.492 -4.480 1.00 97.81 129 HIS A CA 1
ATOM 986 C C . HIS A 1 129 ? 4.994 1.672 -3.924 1.00 97.81 129 HIS A C 1
ATOM 988 O O . HIS A 1 129 ? 5.582 2.002 -2.893 1.00 97.81 129 HIS A O 1
ATOM 994 N N . GLY A 1 130 ? 5.381 0.628 -4.662 1.00 95.75 130 GLY A N 1
ATOM 995 C CA . GLY A 1 130 ? 6.585 -0.164 -4.405 1.00 95.75 130 GLY A CA 1
ATOM 996 C C . GLY A 1 130 ? 7.887 0.519 -4.832 1.00 95.75 130 GLY A C 1
ATOM 997 O O . GLY A 1 130 ? 7.908 1.668 -5.271 1.00 95.75 130 GLY A O 1
ATOM 998 N N . THR A 1 131 ? 9.001 -0.204 -4.753 1.00 92.56 131 THR A N 1
ATOM 999 C CA . THR A 1 131 ? 10.299 0.300 -5.225 1.00 92.56 131 THR A CA 1
ATOM 1000 C C . THR A 1 131 ? 10.304 0.577 -6.730 1.00 92.56 131 THR A C 1
ATOM 1002 O O . THR A 1 131 ? 9.497 0.035 -7.489 1.00 92.56 131 THR A O 1
ATOM 1005 N N . PHE A 1 132 ? 11.219 1.450 -7.158 1.00 91.19 132 PHE A N 1
ATOM 1006 C CA . PHE A 1 132 ? 11.474 1.807 -8.562 1.00 91.19 132 PHE A CA 1
ATOM 1007 C C . PHE A 1 132 ? 10.291 2.434 -9.318 1.00 91.19 132 PHE A C 1
ATOM 1009 O O . PHE A 1 132 ? 10.327 2.524 -10.542 1.00 91.19 132 PHE A O 1
ATOM 1016 N N . ASN A 1 133 ? 9.254 2.875 -8.602 1.00 92.38 133 ASN A N 1
ATOM 1017 C CA . ASN A 1 133 ? 8.070 3.524 -9.169 1.00 92.38 133 ASN A CA 1
ATOM 1018 C C . ASN A 1 133 ? 7.763 4.884 -8.507 1.00 92.38 133 ASN A C 1
ATOM 1020 O O . ASN A 1 133 ? 6.608 5.132 -8.159 1.00 92.38 133 ASN A O 1
ATOM 1024 N N . PRO A 1 134 ? 8.755 5.778 -8.315 1.00 94.75 134 PRO A N 1
ATOM 1025 C CA . PRO A 1 134 ? 8.534 7.091 -7.695 1.00 94.75 134 PRO A CA 1
ATOM 1026 C C . PRO A 1 134 ? 7.570 7.975 -8.496 1.00 94.75 134 PRO A C 1
ATOM 1028 O O . PRO A 1 134 ? 7.031 8.942 -7.978 1.00 94.75 134 PRO A O 1
ATOM 1031 N N . ASP A 1 135 ? 7.351 7.669 -9.771 1.00 95.31 135 ASP A N 1
ATOM 1032 C CA . ASP A 1 135 ? 6.437 8.368 -10.665 1.00 95.31 135 ASP A CA 1
ATOM 1033 C C . ASP A 1 135 ? 4.986 7.868 -10.540 1.00 95.31 135 ASP A C 1
ATOM 1035 O O . ASP A 1 135 ? 4.069 8.492 -11.073 1.00 95.31 135 ASP A O 1
ATOM 1039 N N . ALA A 1 136 ? 4.739 6.756 -9.837 1.00 95.94 136 ALA A N 1
ATOM 1040 C CA . ALA A 1 136 ? 3.410 6.157 -9.753 1.00 95.94 136 ALA A CA 1
ATOM 1041 C C . ALA A 1 136 ? 2.312 7.108 -9.232 1.00 95.94 136 ALA A C 1
ATOM 1043 O O . ALA A 1 136 ? 1.224 7.077 -9.810 1.00 95.94 136 ALA A O 1
ATOM 1044 N N . PRO A 1 137 ? 2.569 7.989 -8.243 1.00 97.19 137 PRO A N 1
ATOM 1045 C CA . PRO A 1 137 ? 1.595 8.990 -7.790 1.00 97.19 137 PRO A CA 1
ATOM 1046 C C . PRO A 1 137 ? 1.157 9.981 -8.871 1.00 97.19 137 PRO A C 1
ATOM 1048 O O . PRO A 1 137 ? 0.082 10.565 -8.774 1.00 97.19 137 PRO A O 1
ATOM 1051 N N . LEU A 1 138 ? 1.980 10.162 -9.905 1.00 96.00 138 LEU A N 1
ATOM 1052 C CA . LEU A 1 138 ? 1.803 11.175 -10.943 1.00 96.00 138 LEU A CA 1
ATOM 1053 C C . LEU A 1 138 ? 1.260 10.572 -12.239 1.00 96.00 138 LEU A C 1
ATOM 1055 O O . LEU A 1 138 ? 0.418 11.167 -12.909 1.00 96.00 138 LEU A O 1
ATOM 1059 N N . VAL A 1 139 ? 1.727 9.371 -12.590 1.00 95.12 139 VAL A N 1
ATOM 1060 C CA . VAL A 1 139 ? 1.458 8.749 -13.897 1.00 95.12 139 VAL A CA 1
ATOM 1061 C C . VAL A 1 139 ? 1.122 7.257 -13.815 1.00 95.12 139 VAL A C 1
ATOM 1063 O O . VAL A 1 139 ? 0.823 6.643 -14.836 1.00 95.12 139 VAL A O 1
ATOM 1066 N N . GLY A 1 140 ? 1.178 6.649 -12.628 1.00 94.75 140 GLY A N 1
ATOM 1067 C CA . GLY A 1 140 ? 0.963 5.215 -12.428 1.00 94.75 140 GLY A CA 1
ATOM 1068 C C . GLY A 1 140 ? -0.331 4.871 -11.696 1.00 94.75 140 GLY A C 1
ATOM 1069 O O . GLY A 1 140 ? -1.288 5.639 -11.660 1.00 94.75 140 GLY A O 1
ATOM 1070 N N . TRP A 1 141 ? -0.358 3.663 -11.128 1.00 95.31 141 TRP A N 1
ATOM 1071 C CA . TRP A 1 141 ? -1.564 3.082 -10.531 1.00 95.31 141 TRP A CA 1
ATOM 1072 C C . TRP A 1 141 ? -2.018 3.792 -9.252 1.00 95.31 141 TRP A C 1
ATOM 1074 O O . TRP A 1 141 ? -3.200 3.750 -8.941 1.00 95.31 141 TRP A O 1
ATOM 1084 N N . THR A 1 142 ? -1.117 4.456 -8.522 1.00 96.81 142 THR A N 1
ATOM 1085 C CA . THR A 1 142 ? -1.486 5.210 -7.318 1.00 96.81 142 THR A CA 1
ATOM 1086 C C . THR A 1 142 ? -2.052 6.589 -7.643 1.00 96.81 142 THR A C 1
ATOM 1088 O O . THR A 1 142 ? -2.551 7.249 -6.745 1.00 96.81 142 THR A O 1
ATOM 1091 N N . ARG A 1 143 ? -2.024 7.046 -8.903 1.00 96.06 143 ARG A N 1
ATOM 1092 C CA . ARG A 1 143 ? -2.499 8.383 -9.280 1.00 96.06 143 ARG A CA 1
ATOM 1093 C C . ARG A 1 143 ? -3.956 8.615 -8.848 1.00 96.06 143 ARG A C 1
ATOM 1095 O O . ARG A 1 143 ? -4.827 7.905 -9.347 1.00 96.06 143 ARG A O 1
ATOM 1102 N N . PRO A 1 144 ? -4.280 9.620 -8.015 1.00 95.06 144 PRO A N 1
ATOM 1103 C CA . PRO A 1 144 ? -5.614 9.733 -7.408 1.00 95.06 144 PRO A CA 1
ATOM 1104 C C . PRO A 1 144 ? -6.787 9.824 -8.401 1.00 95.06 144 PRO A C 1
ATOM 1106 O O . PRO A 1 144 ? -7.857 9.259 -8.184 1.00 95.06 144 PRO A O 1
ATOM 1109 N N . ASN A 1 145 ? -6.585 10.506 -9.532 1.00 92.56 145 ASN A N 1
ATOM 1110 C CA . ASN A 1 145 ? -7.657 10.871 -10.466 1.00 92.56 145 ASN A CA 1
ATOM 1111 C C . ASN A 1 145 ? -7.847 9.866 -11.626 1.00 92.56 145 ASN A C 1
ATOM 1113 O O . ASN A 1 145 ? -8.182 10.266 -12.739 1.00 92.56 145 ASN A O 1
ATOM 1117 N N . ILE A 1 146 ? -7.599 8.568 -11.410 1.00 91.75 146 ILE A N 1
ATOM 1118 C CA . ILE A 1 146 ? -7.861 7.507 -12.410 1.00 91.75 146 ILE A CA 1
ATOM 1119 C C . ILE A 1 146 ? -9.094 6.682 -12.051 1.00 91.75 146 ILE A C 1
ATOM 1121 O O . ILE A 1 146 ? -9.410 6.554 -10.873 1.00 91.75 146 ILE A O 1
ATOM 1125 N N . ASP A 1 147 ? -9.738 6.074 -13.055 1.00 91.56 147 ASP A N 1
ATOM 1126 C CA . ASP A 1 147 ? -10.972 5.276 -12.901 1.00 91.56 147 ASP A CA 1
ATOM 1127 C C . ASP A 1 147 ? -10.901 4.284 -11.731 1.00 91.56 147 ASP A C 1
ATOM 1129 O O . ASP A 1 147 ? -11.754 4.306 -10.847 1.00 91.56 147 ASP A O 1
ATOM 1133 N N . ILE A 1 148 ? -9.839 3.476 -11.656 1.00 90.38 148 ILE A N 1
ATOM 1134 C CA . ILE A 1 148 ? -9.708 2.480 -10.584 1.00 90.38 148 ILE A CA 1
ATOM 1135 C C . ILE A 1 148 ? -9.639 3.109 -9.185 1.00 90.38 148 ILE A C 1
ATOM 1137 O O . ILE A 1 148 ? -10.265 2.616 -8.252 1.00 90.38 148 ILE A O 1
ATOM 1141 N N . ASN A 1 149 ? -8.977 4.255 -9.032 1.00 93.50 149 ASN A N 1
ATOM 1142 C CA . ASN A 1 149 ? -8.887 4.925 -7.735 1.00 93.50 149 ASN A CA 1
ATOM 1143 C C . ASN A 1 149 ? -10.165 5.700 -7.396 1.00 93.50 149 ASN A C 1
ATOM 1145 O O . ASN A 1 149 ? -10.488 5.850 -6.221 1.00 93.50 149 ASN A O 1
ATOM 1149 N N . GLN A 1 150 ? -10.955 6.106 -8.395 1.00 91.31 150 GLN A N 1
ATOM 1150 C CA . GLN A 1 150 ? -12.313 6.594 -8.152 1.00 91.31 150 GLN A CA 1
ATOM 1151 C C . GLN A 1 150 ? -13.227 5.478 -7.630 1.00 91.31 150 GLN A C 1
ATOM 1153 O O . GLN A 1 150 ? -14.048 5.742 -6.763 1.00 91.31 150 GLN A O 1
ATOM 1158 N N . ARG A 1 151 ? -13.054 4.221 -8.059 1.00 90.12 151 ARG A N 1
ATOM 1159 C CA . ARG A 1 151 ? -13.822 3.075 -7.522 1.00 90.12 151 ARG A CA 1
ATOM 1160 C C . ARG A 1 151 ? -13.480 2.763 -6.066 1.00 90.12 151 ARG A C 1
ATOM 1162 O O . ARG A 1 151 ? -14.382 2.452 -5.284 1.00 90.12 151 ARG A O 1
ATOM 1169 N N . ILE A 1 152 ? -12.199 2.884 -5.709 1.00 91.81 152 ILE A N 1
ATOM 1170 C CA . ILE A 1 152 ? -11.719 2.821 -4.320 1.00 91.81 152 ILE A CA 1
ATOM 1171 C C . ILE A 1 152 ? -12.342 3.963 -3.509 1.00 91.81 152 ILE A C 1
ATOM 1173 O O . ILE A 1 152 ? -12.909 3.724 -2.445 1.00 91.81 152 ILE A O 1
ATOM 1177 N N . ARG A 1 153 ? -12.332 5.188 -4.050 1.00 91.62 153 ARG A N 1
ATOM 1178 C CA . ARG A 1 153 ? -12.982 6.351 -3.430 1.00 91.62 153 ARG A CA 1
ATOM 1179 C C . ARG A 1 153 ? -14.476 6.140 -3.217 1.00 91.62 153 ARG A C 1
ATOM 1181 O O . ARG A 1 153 ? -14.976 6.461 -2.155 1.00 91.62 153 ARG A O 1
ATOM 1188 N N . THR A 1 154 ? -15.196 5.583 -4.188 1.00 89.06 154 THR A N 1
ATOM 1189 C CA . THR A 1 154 ? -16.628 5.286 -4.035 1.00 89.06 154 THR A CA 1
ATOM 1190 C C . THR A 1 154 ? -16.884 4.262 -2.928 1.00 89.06 154 THR A C 1
ATOM 1192 O O . THR A 1 154 ? -17.928 4.331 -2.291 1.00 89.06 154 THR A O 1
ATOM 1195 N N . ARG A 1 155 ? -15.952 3.330 -2.665 1.00 86.12 155 ARG A N 1
ATOM 1196 C CA . ARG A 1 155 ? -16.090 2.377 -1.551 1.00 86.12 155 ARG A CA 1
ATOM 1197 C C . ARG A 1 155 ? -15.860 3.030 -0.199 1.00 86.12 155 ARG A C 1
ATOM 1199 O O . ARG A 1 155 ? -16.659 2.832 0.706 1.00 86.12 155 ARG A O 1
ATOM 1206 N N . TYR A 1 156 ? -14.738 3.727 -0.057 1.00 89.00 156 TYR A N 1
ATOM 1207 C CA . TYR A 1 156 ? -14.294 4.224 1.242 1.00 89.00 156 TYR A CA 1
ATOM 1208 C C . TYR A 1 156 ? -14.783 5.639 1.555 1.00 89.00 156 TYR A C 1
ATOM 1210 O O . TYR A 1 156 ? -14.728 6.032 2.707 1.00 89.00 156 TYR A O 1
ATOM 1218 N N . GLY A 1 157 ? -15.267 6.397 0.572 1.00 90.50 157 GLY A N 1
ATOM 1219 C CA . GLY A 1 157 ? -15.606 7.813 0.712 1.00 90.50 157 GLY A CA 1
ATOM 1220 C C . GLY A 1 157 ? -14.378 8.733 0.734 1.00 90.50 157 GLY A C 1
ATOM 1221 O O . GLY A 1 157 ? -13.233 8.297 0.571 1.00 90.50 157 GLY A O 1
ATOM 1222 N N . GLY A 1 158 ? -14.623 10.032 0.920 1.00 93.00 158 GLY A N 1
ATOM 1223 C CA . GLY A 1 158 ? -13.589 11.015 1.234 1.00 93.00 158 GLY A CA 1
ATOM 1224 C C . GLY A 1 158 ? -12.622 11.303 0.084 1.00 93.00 158 GLY A C 1
ATOM 1225 O O . GLY A 1 158 ? -13.037 11.432 -1.077 1.00 93.00 158 GLY A O 1
ATOM 1226 N N . LYS A 1 159 ? -11.334 11.476 0.406 1.00 95.44 159 LYS A N 1
ATOM 1227 C CA . LYS A 1 159 ? -10.267 11.792 -0.560 1.00 95.44 159 LYS A CA 1
ATOM 1228 C C . LYS A 1 159 ? -9.318 10.618 -0.805 1.00 95.44 159 LYS A C 1
ATOM 1230 O O . LYS A 1 159 ? -9.055 9.804 0.078 1.00 95.44 159 LYS A O 1
ATOM 1235 N N . ILE A 1 160 ? -8.777 10.563 -2.023 1.00 96.38 160 ILE A N 1
ATOM 1236 C CA . ILE A 1 160 ? -7.666 9.675 -2.383 1.00 96.38 160 ILE A CA 1
ATOM 1237 C C . ILE A 1 160 ? -6.392 10.498 -2.449 1.00 96.38 160 ILE A C 1
ATOM 1239 O O . ILE A 1 160 ? -6.347 11.523 -3.134 1.00 96.38 160 ILE A O 1
ATOM 1243 N N . THR A 1 161 ? -5.350 9.986 -1.813 1.00 97.75 161 THR A N 1
ATOM 1244 C CA . THR A 1 161 ? -4.027 10.595 -1.804 1.00 97.75 161 THR A CA 1
ATOM 1245 C C . THR A 1 161 ? -2.994 9.553 -2.186 1.00 97.75 161 THR A C 1
ATOM 1247 O O . THR A 1 161 ? -3.101 8.390 -1.814 1.00 97.75 161 THR A O 1
ATOM 1250 N N . ALA A 1 162 ? -1.974 9.952 -2.932 1.00 98.25 162 ALA A N 1
ATOM 1251 C CA . ALA A 1 162 ? -0.879 9.081 -3.316 1.00 98.25 162 ALA A CA 1
ATOM 1252 C C . ALA A 1 162 ? 0.417 9.553 -2.670 1.00 98.25 162 ALA A C 1
ATOM 1254 O O . ALA A 1 162 ? 0.868 10.673 -2.907 1.00 98.25 162 ALA A O 1
ATOM 1255 N N . MET A 1 163 ? 1.040 8.693 -1.874 1.00 98.38 163 MET A N 1
ATOM 1256 C CA . MET A 1 163 ? 2.329 9.005 -1.273 1.00 98.38 163 MET A CA 1
ATOM 1257 C C . MET A 1 163 ? 3.435 8.839 -2.318 1.00 98.38 163 MET A C 1
ATOM 1259 O O . MET A 1 163 ? 3.657 7.743 -2.839 1.00 98.38 163 MET A O 1
ATOM 1263 N N . GLN A 1 164 ? 4.150 9.924 -2.604 1.00 98.06 164 GLN A N 1
ATOM 1264 C CA . GLN A 1 164 ? 5.374 9.911 -3.389 1.00 98.06 164 GLN A CA 1
ATOM 1265 C C . GLN A 1 164 ? 6.574 9.859 -2.459 1.00 98.06 164 GLN A C 1
ATOM 1267 O O . GLN A 1 164 ? 6.968 10.868 -1.880 1.00 98.06 164 GLN A O 1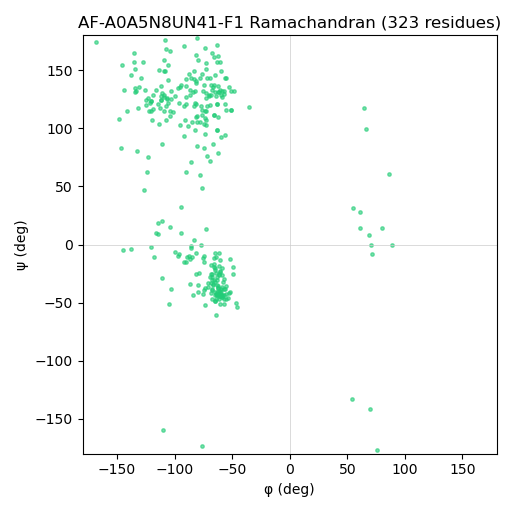
ATOM 1272 N N . TRP A 1 165 ? 7.169 8.675 -2.342 1.00 97.88 165 TRP A N 1
ATOM 1273 C CA . TRP A 1 165 ? 8.441 8.488 -1.657 1.00 97.88 165 TRP A CA 1
ATOM 1274 C C . TRP A 1 165 ? 9.550 8.191 -2.667 1.00 97.88 165 TRP A C 1
ATOM 1276 O O . TRP A 1 165 ? 9.315 8.068 -3.870 1.00 97.88 165 TRP A O 1
ATOM 1286 N N . SER A 1 166 ? 10.790 8.082 -2.191 1.00 96.00 166 SER A N 1
ATOM 1287 C CA . SER A 1 166 ? 11.950 7.934 -3.078 1.00 96.00 166 SER A CA 1
ATOM 1288 C C . SER A 1 166 ? 11.880 6.696 -3.982 1.00 96.00 166 SER A C 1
ATOM 1290 O O . SER A 1 166 ? 12.495 6.685 -5.047 1.00 96.00 166 SER A O 1
ATOM 1292 N N . GLY A 1 167 ? 11.159 5.643 -3.574 1.00 93.81 167 GLY A N 1
ATOM 1293 C CA . GLY A 1 167 ? 11.119 4.357 -4.273 1.00 93.81 167 GLY A CA 1
ATOM 1294 C C . GLY A 1 167 ? 12.441 3.586 -4.193 1.00 93.81 167 GLY A C 1
ATOM 1295 O O . GLY A 1 167 ? 12.605 2.578 -4.888 1.00 93.81 167 GLY A O 1
ATOM 1296 N N . LYS A 1 168 ? 13.399 4.053 -3.380 1.00 92.06 168 LYS A N 1
ATOM 1297 C CA . LYS A 1 168 ? 14.701 3.409 -3.211 1.00 92.06 168 LYS A CA 1
ATOM 1298 C C . LYS A 1 168 ? 14.551 2.079 -2.491 1.00 92.06 168 LYS A C 1
ATOM 1300 O O . LYS A 1 168 ? 13.828 1.956 -1.506 1.00 92.06 168 LYS A O 1
ATOM 1305 N N . ASN A 1 169 ? 15.272 1.073 -2.974 1.00 89.62 169 ASN A N 1
ATOM 1306 C CA . ASN A 1 169 ? 15.227 -0.260 -2.395 1.00 89.62 169 ASN A CA 1
ATOM 1307 C C . ASN A 1 169 ? 16.288 -0.431 -1.302 1.00 89.62 169 ASN A C 1
ATOM 1309 O O . ASN A 1 169 ? 17.203 -1.230 -1.460 1.00 89.62 169 ASN A O 1
ATOM 1313 N N . HIS A 1 170 ? 16.200 0.351 -0.225 1.00 87.88 170 HIS A N 1
ATOM 1314 C CA . HIS A 1 170 ? 17.029 0.144 0.962 1.00 87.88 170 HIS A CA 1
ATOM 1315 C C . HIS A 1 170 ? 16.290 0.498 2.246 1.00 87.88 170 HIS A C 1
ATOM 1317 O O . HIS A 1 170 ? 15.383 1.333 2.245 1.00 87.88 170 HIS A O 1
ATOM 1323 N N . ARG A 1 171 ? 16.706 -0.118 3.357 1.00 91.00 171 ARG A N 1
ATOM 1324 C CA . ARG A 1 171 ? 16.040 0.006 4.659 1.00 91.00 171 ARG A CA 1
ATOM 1325 C C . ARG A 1 171 ? 15.847 1.453 5.100 1.00 91.00 171 ARG A C 1
ATOM 1327 O O . ARG A 1 171 ? 14.746 1.819 5.490 1.00 91.00 171 ARG A O 1
ATOM 1334 N N . VAL A 1 172 ? 16.888 2.279 4.979 1.00 92.00 172 VAL A N 1
ATOM 1335 C CA . VAL A 1 172 ? 16.839 3.693 5.395 1.00 92.00 172 VAL A CA 1
ATOM 1336 C C . VAL A 1 172 ? 15.736 4.469 4.664 1.00 92.00 172 VAL A C 1
ATOM 1338 O O . VAL A 1 172 ? 14.955 5.146 5.318 1.00 92.00 172 VAL A O 1
ATOM 1341 N N . ALA A 1 173 ? 15.575 4.290 3.347 1.00 93.44 173 ALA A N 1
ATOM 1342 C CA . ALA A 1 173 ? 14.524 4.973 2.589 1.00 93.44 173 ALA A CA 1
ATOM 1343 C C . ALA A 1 173 ? 13.117 4.540 3.020 1.00 93.44 173 ALA A C 1
ATOM 1345 O O . ALA A 1 173 ? 12.188 5.343 2.978 1.00 93.44 173 ALA A O 1
ATOM 1346 N N . ARG A 1 174 ? 12.956 3.278 3.439 1.00 95.56 174 ARG A N 1
ATOM 1347 C CA . ARG A 1 174 ? 11.681 2.766 3.957 1.00 95.56 174 ARG A CA 1
ATOM 1348 C C . ARG A 1 174 ? 11.357 3.341 5.337 1.00 95.56 174 ARG A C 1
ATOM 1350 O O . ARG A 1 174 ? 10.203 3.668 5.577 1.00 95.56 174 ARG A O 1
ATOM 1357 N N . ILE A 1 175 ? 12.361 3.534 6.195 1.00 95.81 175 ILE A N 1
ATOM 1358 C CA . ILE A 1 175 ? 12.208 4.191 7.506 1.00 95.81 175 ILE A CA 1
ATOM 1359 C C . ILE A 1 175 ? 11.862 5.672 7.342 1.00 95.81 175 ILE A C 1
ATOM 1361 O O . ILE A 1 175 ? 10.922 6.147 7.972 1.00 95.81 175 ILE A O 1
ATOM 1365 N N . GLU A 1 176 ? 12.583 6.391 6.475 1.00 96.56 176 GLU A N 1
ATOM 1366 C CA . GLU A 1 176 ? 12.318 7.805 6.172 1.00 96.56 176 GLU A CA 1
ATOM 1367 C C . GLU A 1 176 ? 10.898 8.007 5.635 1.00 96.56 176 GLU A C 1
ATOM 1369 O O . GLU A 1 176 ? 10.179 8.895 6.090 1.00 96.56 176 GLU A O 1
ATOM 1374 N N . ALA A 1 177 ? 10.477 7.147 4.703 1.00 97.88 177 ALA A N 1
ATOM 1375 C CA . ALA A 1 177 ? 9.111 7.130 4.202 1.00 97.88 177 ALA A CA 1
ATOM 1376 C C . ALA A 1 177 ? 8.104 6.792 5.314 1.00 97.88 177 ALA A C 1
ATOM 1378 O O . ALA A 1 177 ? 7.085 7.466 5.436 1.00 97.88 177 ALA A O 1
ATOM 1379 N N . GLY A 1 178 ? 8.406 5.798 6.155 1.00 98.06 178 GLY A N 1
ATOM 1380 C CA . GLY A 1 178 ? 7.552 5.403 7.273 1.00 98.06 178 GLY A CA 1
ATOM 1381 C C . GLY A 1 178 ? 7.326 6.544 8.261 1.00 98.06 178 GLY A C 1
ATOM 1382 O O . GLY A 1 178 ? 6.197 6.761 8.683 1.00 98.06 178 GLY A O 1
ATOM 1383 N N . ARG A 1 179 ? 8.361 7.344 8.546 1.00 97.81 179 ARG A N 1
ATOM 1384 C CA . ARG A 1 179 ? 8.246 8.528 9.408 1.00 97.81 179 ARG A CA 1
ATOM 1385 C C . ARG A 1 179 ? 7.259 9.550 8.843 1.00 97.81 179 ARG A C 1
ATOM 1387 O O . ARG A 1 179 ? 6.328 9.945 9.534 1.00 97.81 179 ARG A O 1
ATOM 1394 N N . ALA A 1 180 ? 7.421 9.924 7.572 1.00 97.81 180 ALA A N 1
ATOM 1395 C CA . ALA A 1 180 ? 6.524 10.878 6.916 1.00 97.81 180 ALA A CA 1
ATOM 1396 C C . ALA A 1 180 ? 5.075 10.361 6.844 1.00 97.81 180 ALA A C 1
ATOM 1398 O O . ALA A 1 180 ? 4.123 11.126 6.980 1.00 97.81 180 ALA A O 1
ATOM 1399 N N . LEU A 1 181 ? 4.895 9.051 6.648 1.00 98.44 181 LEU A N 1
ATOM 1400 C CA . LEU A 1 181 ? 3.574 8.432 6.683 1.00 98.44 181 LEU A CA 1
ATOM 1401 C C . LEU A 1 181 ? 2.976 8.435 8.096 1.00 98.44 181 LEU A C 1
ATOM 1403 O O . LEU A 1 181 ? 1.797 8.737 8.239 1.00 98.44 181 LEU A O 1
ATOM 1407 N N . SER A 1 182 ? 3.769 8.150 9.132 1.00 98.19 182 SER A N 1
ATOM 1408 C CA . SER A 1 182 ? 3.322 8.216 10.528 1.00 98.19 182 SER A CA 1
ATOM 1409 C C . SER A 1 182 ? 2.863 9.623 10.908 1.00 98.19 182 SER A C 1
ATOM 1411 O O . SER A 1 182 ? 1.833 9.760 11.560 1.00 98.19 182 SER A O 1
ATOM 1413 N N . GLU A 1 183 ? 3.579 10.660 10.470 1.00 97.31 183 GLU A N 1
ATOM 1414 C CA . GLU A 1 183 ? 3.186 12.059 10.677 1.00 97.31 183 GLU A CA 1
ATOM 1415 C C . GLU A 1 183 ? 1.820 12.351 10.035 1.00 97.31 183 GLU A C 1
ATOM 1417 O O . GLU A 1 183 ? 0.950 12.927 10.688 1.00 97.31 183 GLU A O 1
ATOM 1422 N N . ARG A 1 184 ? 1.583 11.870 8.805 1.00 97.62 184 ARG A N 1
ATOM 1423 C CA . ARG A 1 184 ? 0.285 12.019 8.124 1.00 97.62 184 ARG A CA 1
ATOM 1424 C C . ARG A 1 184 ? -0.851 11.266 8.823 1.00 97.62 184 ARG A C 1
ATOM 1426 O O . ARG A 1 184 ? -1.953 11.794 8.930 1.00 97.62 184 ARG A O 1
ATOM 1433 N N . ILE A 1 185 ? -0.606 10.050 9.315 1.00 97.88 185 ILE A N 1
ATOM 1434 C CA . ILE A 1 185 ? -1.623 9.274 10.049 1.00 97.88 185 ILE A CA 1
ATOM 1435 C C . ILE A 1 185 ? -1.987 9.987 11.361 1.00 97.88 185 ILE A C 1
ATOM 1437 O O . ILE A 1 185 ? -3.170 10.100 11.693 1.00 97.88 185 ILE A O 1
ATOM 1441 N N . SER A 1 186 ? -0.995 10.502 12.090 1.00 96.88 186 SER A N 1
ATOM 1442 C CA . SER A 1 186 ? -1.216 11.285 13.311 1.00 96.88 186 SER A CA 1
ATOM 1443 C C . SER A 1 186 ? -1.983 12.579 13.032 1.00 96.88 186 SER A C 1
ATOM 1445 O O . SER A 1 186 ? -2.932 12.889 13.752 1.00 96.88 186 SER A O 1
ATOM 1447 N N . GLU A 1 187 ? -1.633 13.301 11.961 1.00 96.31 187 GLU A N 1
ATOM 1448 C CA . GLU A 1 187 ? -2.362 14.491 11.503 1.00 96.31 187 GLU A CA 1
ATOM 1449 C C . GLU A 1 187 ? -3.833 14.156 11.228 1.00 96.31 187 GLU A C 1
ATOM 1451 O O . GLU A 1 187 ? -4.728 14.795 11.783 1.00 96.31 187 GLU A O 1
ATOM 1456 N N . ASN A 1 188 ? -4.096 13.115 10.436 1.00 96.81 188 ASN A N 1
ATOM 1457 C CA . ASN A 1 188 ? -5.454 12.668 10.147 1.00 96.81 188 ASN A CA 1
ATOM 1458 C C . ASN A 1 188 ? -6.225 12.327 11.421 1.00 96.81 188 ASN A C 1
ATOM 1460 O O . ASN A 1 188 ? -7.342 12.802 11.606 1.00 96.81 188 ASN A O 1
ATOM 1464 N N . THR A 1 189 ? -5.608 11.572 12.327 1.00 95.94 189 THR A N 1
ATOM 1465 C CA . THR A 1 189 ? -6.233 11.166 13.592 1.00 95.94 189 THR A CA 1
ATOM 1466 C C . THR A 1 189 ? -6.597 12.383 14.445 1.00 95.94 189 THR A C 1
ATOM 1468 O O . THR A 1 189 ? -7.723 12.478 14.926 1.00 95.94 189 THR A O 1
ATOM 1471 N N . SER A 1 190 ? -5.696 13.366 14.560 1.00 96.12 190 SER A N 1
ATOM 1472 C CA . SER A 1 190 ? -5.951 14.613 15.300 1.00 96.12 190 SER A CA 1
ATOM 1473 C C . SER A 1 190 ? -7.080 15.457 14.696 1.00 96.12 190 SER A C 1
ATOM 1475 O O . SER A 1 190 ? -7.784 16.166 15.412 1.00 96.12 190 SER A O 1
ATOM 1477 N N . ASN A 1 191 ? -7.289 15.327 13.384 1.00 96.06 191 ASN A N 1
ATOM 1478 C CA . ASN A 1 191 ? -8.339 16.006 12.634 1.00 96.06 191 ASN A CA 1
ATOM 1479 C C . ASN A 1 191 ? -9.617 15.161 12.484 1.00 96.06 191 ASN A C 1
ATOM 1481 O O . ASN A 1 191 ? -10.501 15.536 11.716 1.00 96.06 191 ASN A O 1
ATOM 1485 N N . ASN A 1 192 ? -9.736 14.032 13.195 1.00 96.12 192 ASN A N 1
ATOM 1486 C CA . ASN A 1 192 ? -10.847 13.078 13.071 1.00 96.12 192 ASN A CA 1
ATOM 1487 C C . ASN A 1 192 ? -11.067 12.556 11.634 1.00 96.12 192 ASN A C 1
ATOM 1489 O O . ASN A 1 192 ? -12.193 12.257 11.239 1.00 96.12 192 ASN A O 1
ATOM 1493 N N . ILE A 1 193 ? -9.997 12.450 10.845 1.00 96.31 193 ILE A N 1
ATOM 1494 C CA . ILE A 1 193 ? -9.992 11.856 9.507 1.00 96.31 193 ILE A CA 1
ATOM 1495 C C . ILE A 1 193 ? -9.649 10.370 9.641 1.00 96.31 193 ILE A C 1
ATOM 1497 O O . ILE A 1 193 ? -8.560 10.002 10.085 1.00 96.31 193 ILE A O 1
ATOM 1501 N N . GLN A 1 194 ? -10.557 9.494 9.215 1.00 96.44 194 GLN A N 1
ATOM 1502 C CA . GLN A 1 194 ? -10.285 8.061 9.147 1.00 96.44 194 GLN A CA 1
ATOM 1503 C C . GLN A 1 194 ? -9.280 7.774 8.031 1.00 96.44 194 GLN A C 1
ATOM 1505 O O . GLN A 1 194 ? -9.474 8.186 6.887 1.00 96.44 194 GLN A O 1
ATOM 1510 N N . THR A 1 195 ? -8.217 7.037 8.347 1.00 97.69 195 THR A N 1
ATOM 1511 C CA . THR A 1 195 ? -7.166 6.717 7.374 1.00 97.69 195 THR A CA 1
ATOM 1512 C C . THR A 1 195 ? -7.303 5.282 6.879 1.00 97.69 195 THR A C 1
ATOM 1514 O O . THR A 1 195 ? -7.274 4.352 7.676 1.00 97.69 195 THR A O 1
ATOM 1517 N N . ASN A 1 196 ? -7.392 5.077 5.568 1.00 97.56 196 ASN A N 1
ATOM 1518 C CA . ASN A 1 196 ? -7.208 3.774 4.924 1.00 97.56 196 ASN A CA 1
ATOM 1519 C C . ASN A 1 196 ? -5.888 3.782 4.145 1.00 97.56 196 ASN A C 1
ATOM 1521 O O . ASN A 1 196 ? -5.477 4.821 3.631 1.00 97.56 196 ASN A O 1
ATOM 1525 N N . ILE A 1 197 ? -5.222 2.637 4.016 1.00 98.38 197 ILE A N 1
ATOM 1526 C CA . ILE A 1 197 ? -3.955 2.517 3.294 1.00 98.38 197 ILE A CA 1
ATOM 1527 C C . ILE A 1 197 ? -3.976 1.301 2.374 1.00 98.38 197 ILE A C 1
ATOM 1529 O O . ILE A 1 197 ? -4.277 0.189 2.803 1.00 98.38 197 ILE A O 1
ATOM 1533 N N . ILE A 1 198 ? -3.583 1.506 1.115 1.00 98.19 198 ILE A N 1
ATOM 1534 C CA . ILE A 1 198 ? -3.338 0.433 0.147 1.00 98.19 198 ILE A CA 1
ATOM 1535 C C . ILE A 1 198 ? -1.899 0.553 -0.345 1.00 98.19 198 ILE A C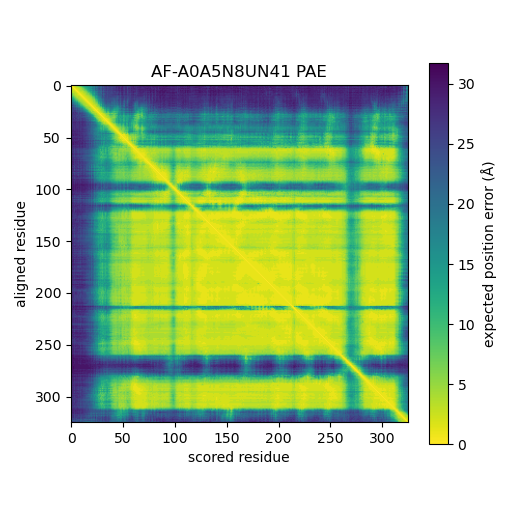 1
ATOM 1537 O O . ILE A 1 198 ? -1.528 1.528 -1.004 1.00 98.19 198 ILE A O 1
ATOM 1541 N N . ALA A 1 199 ? -1.079 -0.445 -0.037 1.00 98.44 199 ALA A N 1
ATOM 1542 C CA . ALA A 1 199 ? 0.354 -0.400 -0.278 1.00 98.44 199 ALA A CA 1
ATOM 1543 C C . ALA A 1 199 ? 0.834 -1.596 -1.102 1.00 98.44 199 ALA A C 1
ATOM 1545 O O . ALA A 1 199 ? 0.504 -2.740 -0.805 1.00 98.44 199 ALA A O 1
ATOM 1546 N N . HIS A 1 200 ? 1.651 -1.351 -2.127 1.00 97.94 200 HIS A N 1
ATOM 1547 C CA . HIS A 1 200 ? 2.205 -2.408 -2.981 1.00 97.94 200 HIS A CA 1
ATOM 1548 C C . HIS A 1 200 ? 3.681 -2.664 -2.694 1.00 97.94 200 HIS A C 1
ATOM 1550 O O . HIS A 1 200 ? 4.461 -1.728 -2.514 1.00 97.94 200 HIS A O 1
ATOM 1556 N N . SER A 1 201 ? 4.088 -3.935 -2.725 1.00 95.75 201 SER A N 1
ATOM 1557 C CA . SER A 1 201 ? 5.482 -4.360 -2.597 1.00 95.75 201 SER A CA 1
ATOM 1558 C C . SER A 1 201 ? 6.121 -3.779 -1.326 1.00 95.75 201 SER A C 1
ATOM 1560 O O . SER A 1 201 ? 5.509 -3.796 -0.255 1.00 95.75 201 SER A O 1
ATOM 1562 N N . HIS A 1 202 ? 7.326 -3.216 -1.429 1.00 96.25 202 HIS A N 1
ATOM 1563 C CA . HIS A 1 202 ? 8.002 -2.500 -0.344 1.00 96.25 202 HIS A CA 1
ATOM 1564 C C . HIS A 1 202 ? 7.259 -1.268 0.191 1.00 96.25 202 HIS A C 1
ATOM 1566 O O . HIS A 1 202 ? 7.596 -0.813 1.281 1.00 96.25 202 HIS A O 1
ATOM 1572 N N . GLY A 1 203 ? 6.233 -0.766 -0.501 1.00 97.88 203 GLY A N 1
ATOM 1573 C CA . GLY A 1 203 ? 5.311 0.211 0.072 1.00 97.88 203 GLY A CA 1
ATOM 1574 C C . GLY A 1 203 ? 4.634 -0.322 1.338 1.00 97.88 203 GLY A C 1
ATOM 1575 O O . GLY A 1 203 ? 4.419 0.436 2.271 1.00 97.88 203 GLY A O 1
ATOM 1576 N N . GLY A 1 204 ? 4.374 -1.631 1.444 1.00 97.94 204 GLY A N 1
ATOM 1577 C CA . GLY A 1 204 ? 3.853 -2.211 2.687 1.00 97.94 204 GLY A CA 1
ATOM 1578 C C . GLY A 1 204 ? 4.869 -2.178 3.833 1.00 97.94 204 GLY A C 1
ATOM 1579 O O . GLY A 1 204 ? 4.496 -1.932 4.972 1.00 97.94 204 GLY A O 1
ATOM 1580 N N . ASN A 1 205 ? 6.171 -2.310 3.543 1.00 97.38 205 ASN A N 1
ATOM 1581 C CA . ASN A 1 205 ? 7.203 -2.123 4.568 1.00 97.38 205 ASN A CA 1
ATOM 1582 C C . ASN A 1 205 ? 7.322 -0.655 5.014 1.00 97.38 205 ASN A C 1
ATOM 1584 O O . ASN A 1 205 ? 7.694 -0.414 6.155 1.00 97.38 205 ASN A O 1
ATOM 1588 N N . VAL A 1 206 ? 6.990 0.315 4.152 1.00 98.31 206 VAL A N 1
ATOM 1589 C CA . VAL A 1 206 ? 6.850 1.725 4.560 1.00 98.31 206 VAL A CA 1
ATOM 1590 C C . VAL A 1 206 ? 5.734 1.867 5.595 1.00 98.31 206 VAL A C 1
ATOM 1592 O O . VAL A 1 206 ? 5.938 2.520 6.613 1.00 98.31 206 VAL A O 1
ATOM 1595 N N . VAL A 1 207 ? 4.588 1.208 5.384 1.00 98.50 207 VAL A N 1
ATOM 1596 C CA . VAL A 1 207 ? 3.491 1.206 6.368 1.00 98.50 207 VAL A CA 1
ATOM 1597 C C . VAL A 1 207 ? 3.910 0.547 7.675 1.00 98.50 207 VAL A C 1
ATOM 1599 O O . VAL A 1 207 ? 3.632 1.076 8.742 1.00 98.50 207 VAL A O 1
ATOM 1602 N N . PHE A 1 208 ? 4.624 -0.573 7.606 1.00 97.81 208 PHE A N 1
ATOM 1603 C CA . PHE A 1 208 ? 5.151 -1.242 8.793 1.00 97.81 208 PHE A CA 1
ATOM 1604 C C . PHE A 1 208 ? 6.093 -0.343 9.605 1.00 97.81 208 PHE A C 1
ATOM 1606 O O . PHE A 1 208 ? 5.965 -0.266 10.824 1.00 97.81 208 PHE A O 1
ATOM 1613 N N . GLU A 1 209 ? 6.993 0.392 8.943 1.00 98.00 209 GLU A N 1
ATOM 1614 C CA . GLU A 1 209 ? 7.838 1.375 9.630 1.00 98.00 209 GLU A CA 1
ATOM 1615 C C . GLU A 1 209 ? 7.043 2.569 10.161 1.00 98.00 209 GLU A C 1
ATOM 1617 O O . GLU A 1 209 ? 7.434 3.126 11.184 1.00 98.00 209 GLU A O 1
ATOM 1622 N N . ALA A 1 210 ? 5.947 2.962 9.504 1.00 98.31 210 ALA A N 1
ATOM 1623 C CA . ALA A 1 210 ? 5.050 3.984 10.028 1.00 98.31 210 ALA A CA 1
ATOM 1624 C C . ALA A 1 210 ? 4.379 3.510 11.318 1.00 98.31 210 ALA A C 1
ATOM 1626 O O . ALA A 1 210 ? 4.455 4.216 12.309 1.00 98.31 210 ALA A O 1
ATOM 1627 N N . ILE A 1 211 ? 3.818 2.296 11.340 1.00 97.75 211 ILE A N 1
ATOM 1628 C CA . ILE A 1 211 ? 3.157 1.707 12.516 1.00 97.75 211 ILE A CA 1
ATOM 1629 C C . ILE A 1 211 ? 4.105 1.642 13.722 1.00 97.75 211 ILE A C 1
ATOM 1631 O O . ILE A 1 211 ? 3.721 2.049 14.808 1.00 97.75 211 ILE A O 1
ATOM 1635 N N . LYS A 1 212 ? 5.365 1.232 13.532 1.00 96.88 212 LYS A N 1
ATOM 1636 C CA . LYS A 1 212 ? 6.374 1.197 14.613 1.00 96.88 212 LYS A CA 1
ATOM 1637 C C . LYS A 1 212 ? 6.729 2.570 15.194 1.00 96.88 212 LYS A C 1
ATOM 1639 O O . LYS A 1 212 ? 7.268 2.667 16.290 1.00 96.88 212 LYS A O 1
ATOM 1644 N N . GLN A 1 213 ? 6.527 3.629 14.416 1.00 94.62 213 GLN A N 1
ATOM 1645 C CA . GLN A 1 213 ? 6.782 5.014 14.824 1.00 94.62 213 GLN A CA 1
ATOM 1646 C C . GLN A 1 213 ? 5.504 5.710 15.301 1.00 94.62 213 GLN A C 1
ATOM 1648 O O . GLN A 1 213 ? 5.561 6.822 15.828 1.00 94.62 213 GLN A O 1
ATOM 1653 N N . ASN A 1 214 ? 4.357 5.069 15.096 1.00 80.25 214 ASN A N 1
ATOM 1654 C CA . ASN A 1 214 ? 3.060 5.669 15.279 1.00 80.25 214 ASN A CA 1
ATOM 1655 C C . ASN A 1 214 ? 2.695 5.662 16.762 1.00 80.25 214 ASN A C 1
ATOM 1657 O O . ASN A 1 214 ? 2.368 4.624 17.325 1.00 80.25 214 ASN A O 1
ATOM 1661 N N . GLY A 1 215 ? 2.774 6.830 17.398 1.00 73.44 215 GLY A N 1
ATOM 1662 C CA . GLY A 1 215 ? 2.445 6.967 18.815 1.00 73.44 215 GLY A CA 1
ATOM 1663 C C . GLY A 1 215 ? 0.941 6.925 19.099 1.00 73.44 215 GLY A C 1
ATOM 1664 O O . GLY A 1 215 ? 0.533 6.352 20.102 1.00 73.44 215 GLY A O 1
ATOM 1665 N N . SER A 1 216 ? 0.117 7.543 18.243 1.00 80.50 216 SER A N 1
ATOM 1666 C CA . SER A 1 216 ? -1.329 7.706 18.494 1.00 80.50 216 SER A CA 1
ATOM 1667 C C . SER A 1 216 ? -2.224 7.632 17.257 1.00 80.50 216 SER A C 1
ATOM 1669 O O . SER A 1 216 ? -3.444 7.717 17.385 1.00 80.50 216 SER A O 1
ATOM 1671 N N . GLY A 1 217 ? -1.655 7.521 16.059 1.00 89.81 217 GLY A N 1
ATOM 1672 C CA . GLY A 1 217 ? -2.426 7.456 14.829 1.00 89.81 217 GLY A CA 1
ATOM 1673 C C . GLY A 1 217 ? -3.136 6.113 14.656 1.00 89.81 217 GLY A C 1
ATOM 1674 O O . GLY A 1 217 ? -2.678 5.093 15.169 1.00 89.81 217 GLY A O 1
ATOM 1675 N N . TYR A 1 218 ? -4.213 6.083 13.878 1.00 95.19 218 TYR A N 1
ATOM 1676 C CA . TYR A 1 218 ? -4.974 4.856 13.641 1.00 95.19 218 TYR A CA 1
ATOM 1677 C C . TYR A 1 218 ? -5.288 4.648 12.159 1.00 95.19 218 TYR A C 1
ATOM 1679 O O . TYR A 1 218 ? -5.758 5.559 11.471 1.00 95.19 218 TYR A O 1
ATOM 1687 N N . ILE A 1 219 ? -5.041 3.436 11.659 1.00 97.25 219 ILE A N 1
ATOM 1688 C CA . ILE A 1 219 ? -5.380 3.030 10.294 1.00 97.25 219 ILE A CA 1
ATOM 1689 C C . ILE A 1 219 ? -6.649 2.185 10.349 1.00 97.25 219 ILE A C 1
ATOM 1691 O O . ILE A 1 219 ? -6.652 1.069 10.854 1.00 97.25 219 ILE A O 1
ATOM 1695 N N . ASN A 1 220 ? -7.738 2.680 9.778 1.00 95.50 220 ASN A N 1
ATOM 1696 C CA . ASN A 1 220 ? -8.970 1.917 9.697 1.00 95.50 220 ASN A CA 1
ATOM 1697 C C . ASN A 1 220 ? -8.773 0.661 8.826 1.00 95.50 220 ASN A C 1
ATOM 1699 O O . ASN A 1 220 ? -8.857 -0.451 9.323 1.00 95.50 220 ASN A O 1
ATOM 1703 N N . HIS A 1 221 ? -8.412 0.786 7.550 1.00 95.62 221 HIS A N 1
ATOM 1704 C CA . HIS A 1 221 ? -8.128 -0.394 6.722 1.00 95.62 221 HIS A CA 1
ATOM 1705 C C . HIS A 1 221 ? -6.703 -0.377 6.185 1.00 95.62 221 HIS A C 1
ATOM 1707 O O . HIS A 1 221 ? -6.326 0.556 5.478 1.00 95.62 221 HIS A O 1
ATOM 1713 N N . LEU A 1 222 ? -5.934 -1.431 6.461 1.00 97.31 222 LEU A N 1
ATOM 1714 C CA . LEU A 1 222 ? -4.635 -1.681 5.848 1.00 97.31 222 LEU A CA 1
ATOM 1715 C C . LEU A 1 222 ? -4.749 -2.814 4.827 1.00 97.31 222 LEU A C 1
ATOM 1717 O O . LEU A 1 222 ? -5.089 -3.941 5.169 1.00 97.31 222 LEU A O 1
ATOM 1721 N N . ILE A 1 223 ? -4.401 -2.535 3.574 1.00 97.56 223 ILE A N 1
ATOM 1722 C CA . ILE A 1 223 ? -4.285 -3.535 2.513 1.00 97.56 223 ILE A CA 1
ATOM 1723 C C . ILE A 1 223 ? -2.855 -3.517 1.982 1.00 97.56 223 ILE A C 1
ATOM 1725 O O . ILE A 1 223 ? -2.359 -2.495 1.507 1.00 97.56 223 ILE A O 1
ATOM 1729 N N . THR A 1 224 ? -2.188 -4.667 2.024 1.00 98.12 224 THR A N 1
ATOM 1730 C CA . THR A 1 224 ? -0.854 -4.838 1.431 1.00 98.12 224 THR A CA 1
ATOM 1731 C C . THR A 1 224 ? -0.914 -5.772 0.231 1.00 98.12 224 THR A C 1
ATOM 1733 O O . THR A 1 224 ? -1.563 -6.808 0.289 1.00 98.12 224 THR A O 1
ATOM 1736 N N . LEU A 1 225 ? -0.238 -5.416 -0.859 1.00 97.56 225 LEU A N 1
ATOM 1737 C CA . LEU A 1 225 ? -0.280 -6.113 -2.145 1.00 97.56 225 LEU A CA 1
ATOM 1738 C C . LEU A 1 225 ? 1.129 -6.593 -2.505 1.00 97.56 225 LEU A C 1
ATOM 1740 O O . LEU A 1 225 ? 1.989 -5.787 -2.856 1.00 97.56 225 LEU A O 1
ATOM 1744 N N . GLY A 1 226 ? 1.396 -7.894 -2.415 1.00 96.06 226 GLY A N 1
ATOM 1745 C CA . GLY A 1 226 ? 2.705 -8.479 -2.723 1.00 96.06 226 GLY A CA 1
ATOM 1746 C C . GLY A 1 226 ? 3.826 -7.951 -1.831 1.00 96.06 226 GLY A C 1
ATOM 1747 O O . GLY A 1 226 ? 4.968 -7.838 -2.270 1.00 96.06 226 GLY A O 1
ATOM 1748 N N . THR A 1 227 ? 3.515 -7.532 -0.605 1.00 96.62 227 THR A N 1
ATOM 1749 C CA . THR A 1 227 ? 4.521 -6.972 0.299 1.00 96.62 227 THR A CA 1
ATOM 1750 C C . THR A 1 227 ? 5.477 -8.058 0.784 1.00 96.62 227 THR A C 1
ATOM 1752 O O . THR A 1 227 ? 5.017 -9.060 1.324 1.00 96.62 227 THR A O 1
ATOM 1755 N N . PRO A 1 228 ? 6.801 -7.865 0.655 1.00 93.81 228 PRO A N 1
ATOM 1756 C CA . PRO A 1 228 ? 7.760 -8.763 1.276 1.00 93.81 228 PRO A CA 1
ATOM 1757 C C . PRO A 1 228 ? 7.636 -8.742 2.805 1.00 93.81 228 PRO A C 1
ATOM 1759 O O . PRO A 1 228 ? 7.832 -7.699 3.441 1.00 93.81 228 PRO A O 1
ATOM 1762 N N . ILE A 1 229 ? 7.360 -9.899 3.405 1.00 93.56 229 ILE A N 1
ATOM 1763 C CA . ILE A 1 229 ? 7.281 -10.057 4.859 1.00 93.56 229 ILE A CA 1
ATOM 1764 C C . ILE A 1 229 ? 8.699 -10.229 5.403 1.00 93.56 229 ILE A C 1
ATOM 1766 O O . ILE A 1 229 ? 9.298 -11.301 5.310 1.00 93.56 229 ILE A O 1
ATOM 1770 N N . ARG A 1 230 ? 9.275 -9.128 5.907 1.00 89.00 230 ARG A N 1
ATOM 1771 C CA . ARG A 1 230 ? 10.656 -9.071 6.401 1.00 89.00 230 ARG A CA 1
ATOM 1772 C C . ARG A 1 230 ? 10.711 -8.704 7.878 1.00 89.00 230 ARG A C 1
ATOM 1774 O O . ARG A 1 230 ? 10.204 -7.657 8.277 1.00 89.00 230 ARG A O 1
ATOM 1781 N N . LYS A 1 231 ? 11.427 -9.510 8.664 1.00 90.19 231 LYS A N 1
ATOM 1782 C CA . LYS A 1 231 ? 11.576 -9.322 10.117 1.00 90.19 231 LYS A CA 1
ATOM 1783 C C . LYS A 1 231 ? 12.156 -7.964 10.518 1.00 90.19 231 LYS A C 1
ATOM 1785 O O . LYS A 1 231 ? 11.829 -7.471 11.584 1.00 90.19 231 LYS A O 1
ATOM 1790 N N . ASP A 1 232 ? 12.996 -7.350 9.684 1.00 89.25 232 ASP A N 1
ATOM 1791 C CA . ASP A 1 232 ? 13.612 -6.049 9.980 1.00 89.25 232 ASP A CA 1
ATOM 1792 C C . ASP A 1 232 ? 12.653 -4.855 9.850 1.00 89.25 232 ASP A C 1
ATOM 1794 O O . ASP A 1 232 ? 12.970 -3.768 10.342 1.00 89.25 232 ASP A O 1
ATOM 1798 N N . HIS A 1 233 ? 11.505 -5.073 9.202 1.00 92.44 233 HIS A N 1
ATOM 1799 C CA . HIS A 1 233 ? 10.446 -4.088 9.010 1.00 92.44 233 HIS A CA 1
ATOM 1800 C C . HIS A 1 233 ? 9.178 -4.409 9.794 1.00 92.44 233 HIS A C 1
ATOM 1802 O O . HIS A 1 233 ? 8.462 -3.478 10.134 1.00 92.44 233 HIS A O 1
ATOM 1808 N N . LEU A 1 234 ? 8.889 -5.687 10.059 1.00 94.19 234 LEU A N 1
ATOM 1809 C CA . LEU A 1 234 ? 7.642 -6.091 10.704 1.00 94.19 234 LEU A CA 1
ATOM 1810 C C . LEU A 1 234 ? 7.459 -5.408 12.072 1.00 94.19 234 LEU A C 1
ATOM 1812 O O . LEU A 1 234 ? 8.372 -5.479 12.900 1.00 94.19 234 LEU A O 1
ATOM 1816 N N . PRO A 1 235 ? 6.298 -4.783 12.324 1.00 95.81 235 PRO A N 1
ATOM 1817 C CA . PRO A 1 235 ? 5.895 -4.410 13.671 1.00 95.81 235 PRO A CA 1
ATOM 1818 C C . PRO A 1 235 ? 5.613 -5.660 14.512 1.00 95.81 235 PRO A C 1
ATOM 1820 O O . PRO A 1 235 ? 5.443 -6.772 14.004 1.00 95.81 235 PRO A O 1
ATOM 1823 N N . SER A 1 236 ? 5.539 -5.469 15.818 1.00 95.94 236 SER A N 1
ATOM 1824 C CA . SER A 1 236 ? 4.971 -6.425 16.755 1.00 95.94 236 SER A CA 1
ATOM 1825 C C . SER A 1 236 ? 3.467 -6.613 16.522 1.00 95.94 236 SER A C 1
ATOM 1827 O O . SER A 1 236 ? 2.782 -5.789 15.914 1.00 95.94 236 SER A O 1
ATOM 1829 N N . LEU A 1 237 ? 2.930 -7.722 17.036 1.00 94.19 237 LEU A N 1
ATOM 1830 C CA . LEU A 1 237 ? 1.494 -7.997 16.968 1.00 94.19 237 LEU A CA 1
ATOM 1831 C C . LEU A 1 237 ? 0.668 -6.943 17.722 1.00 94.19 237 LEU A C 1
ATOM 1833 O O . LEU A 1 237 ? -0.414 -6.596 17.258 1.00 94.19 237 LEU A O 1
ATOM 1837 N N . SER A 1 238 ? 1.160 -6.442 18.860 1.00 95.12 238 SER A N 1
ATOM 1838 C CA . SER A 1 238 ? 0.490 -5.375 19.613 1.00 95.12 238 SER A CA 1
ATOM 1839 C C . SER A 1 238 ? 0.426 -4.087 18.801 1.00 95.12 238 SER A C 1
ATOM 1841 O O . SER A 1 238 ? -0.657 -3.543 18.645 1.00 95.12 238 SER A O 1
ATOM 1843 N N . GLU A 1 239 ? 1.534 -3.671 18.178 1.00 96.25 239 GLU A N 1
ATOM 1844 C CA . GLU A 1 239 ? 1.565 -2.473 17.325 1.00 96.25 239 GLU A CA 1
ATOM 1845 C C . GLU A 1 239 ? 0.586 -2.576 16.139 1.00 96.25 239 GLU A C 1
ATOM 1847 O O . GLU A 1 239 ? -0.072 -1.595 15.803 1.00 96.25 239 GLU A O 1
ATOM 1852 N N . ILE A 1 240 ? 0.430 -3.755 15.516 1.00 95.62 240 ILE A N 1
ATOM 1853 C CA . ILE A 1 240 ? -0.593 -3.962 14.470 1.00 95.62 240 ILE A CA 1
ATOM 1854 C C . ILE A 1 240 ? -2.007 -3.833 15.038 1.00 95.62 240 ILE A C 1
ATOM 1856 O O . ILE A 1 240 ? -2.830 -3.135 14.451 1.00 95.62 240 ILE A O 1
ATOM 1860 N N . LYS A 1 241 ? -2.297 -4.496 16.162 1.00 93.06 241 LYS A N 1
ATOM 1861 C CA . LYS A 1 241 ? -3.639 -4.496 16.766 1.00 93.06 241 LYS A CA 1
ATOM 1862 C C . LYS A 1 241 ? -4.052 -3.128 17.304 1.00 93.06 241 LYS A C 1
ATOM 1864 O O . LYS A 1 241 ? -5.225 -2.785 17.258 1.00 93.06 241 LYS A O 1
ATOM 1869 N N . GLU A 1 242 ? -3.101 -2.364 17.824 1.00 94.38 242 GLU A N 1
ATOM 1870 C CA . GLU A 1 242 ? -3.331 -1.013 18.338 1.00 94.38 242 GLU A CA 1
ATOM 1871 C C . GLU A 1 242 ? -3.386 0.013 17.199 1.00 94.38 242 GLU A C 1
ATOM 1873 O O . GLU A 1 242 ? -4.166 0.961 17.255 1.00 94.38 242 GLU A O 1
ATOM 1878 N N . GLY A 1 243 ? -2.590 -0.188 16.144 1.00 95.25 243 GLY A N 1
ATOM 1879 C CA . GLY A 1 243 ? -2.477 0.742 15.024 1.00 95.25 243 GLY A CA 1
ATOM 1880 C C . GLY A 1 243 ? -3.460 0.512 13.876 1.00 95.25 243 GLY A C 1
ATOM 1881 O O . GLY A 1 243 ? -3.524 1.361 12.982 1.00 95.25 243 GLY A O 1
ATOM 1882 N N . THR A 1 244 ? -4.195 -0.609 13.849 1.00 95.50 244 THR A N 1
ATOM 1883 C CA . THR A 1 244 ? -5.097 -0.956 12.736 1.00 95.50 244 THR A CA 1
ATOM 1884 C C . THR A 1 244 ? -6.447 -1.533 13.186 1.00 95.50 244 THR A C 1
ATOM 1886 O O . THR A 1 244 ? -6.503 -2.249 14.181 1.00 95.50 244 THR A O 1
ATOM 1889 N N . ASN A 1 245 ? -7.538 -1.249 12.457 1.00 93.56 245 ASN A N 1
ATOM 1890 C CA . ASN A 1 245 ? -8.841 -1.922 12.663 1.00 93.56 245 ASN A CA 1
ATOM 1891 C C . ASN A 1 245 ? -8.913 -3.258 11.919 1.00 93.56 245 ASN A C 1
ATOM 1893 O O . ASN A 1 245 ? -9.414 -4.246 12.444 1.00 93.56 245 ASN A O 1
ATOM 1897 N N . ALA A 1 246 ? -8.445 -3.265 10.670 1.00 92.69 246 ALA A N 1
ATOM 1898 C CA . ALA A 1 246 ? -8.405 -4.449 9.828 1.00 92.69 246 ALA A CA 1
ATOM 1899 C C . ALA A 1 246 ? -7.160 -4.444 8.943 1.00 92.69 246 ALA A C 1
ATOM 1901 O O . ALA A 1 246 ? -6.876 -3.458 8.251 1.00 92.69 246 ALA A O 1
ATOM 1902 N N . TYR A 1 247 ? -6.470 -5.580 8.903 1.00 95.06 247 TYR A N 1
ATOM 1903 C CA . TYR A 1 247 ? -5.302 -5.807 8.073 1.00 95.06 247 TYR A CA 1
ATOM 1904 C C . TYR A 1 247 ? -5.497 -6.981 7.098 1.00 95.06 247 TYR A C 1
ATOM 1906 O O . TYR A 1 247 ? -5.560 -8.150 7.480 1.00 95.06 247 TYR A O 1
ATOM 1914 N N . ILE A 1 248 ? -5.510 -6.661 5.800 1.00 94.81 248 ILE A N 1
ATOM 1915 C CA . ILE A 1 248 ? -5.561 -7.616 4.691 1.00 94.81 248 ILE A CA 1
ATOM 1916 C C . ILE A 1 248 ? -4.194 -7.696 3.998 1.00 94.81 248 ILE A C 1
ATOM 1918 O O . ILE A 1 248 ? -3.647 -6.699 3.507 1.00 94.81 248 ILE A O 1
ATOM 1922 N N . HIS A 1 249 ? -3.649 -8.903 3.886 1.00 96.56 249 HIS A N 1
ATOM 1923 C CA . HIS A 1 249 ? -2.468 -9.183 3.077 1.00 96.56 249 HIS A CA 1
ATOM 1924 C C . HIS A 1 249 ? -2.844 -9.937 1.801 1.00 96.56 249 HIS A C 1
ATOM 1926 O O . HIS A 1 249 ? -3.479 -10.984 1.842 1.00 96.56 249 HIS A O 1
ATOM 1932 N N . VAL A 1 250 ? -2.437 -9.413 0.648 1.00 96.12 250 VAL A N 1
ATOM 1933 C CA . VAL A 1 250 ? -2.678 -10.018 -0.662 1.00 96.12 250 VAL A CA 1
ATOM 1934 C C . VAL A 1 250 ? -1.357 -10.500 -1.239 1.00 96.12 250 VAL A C 1
ATOM 1936 O O . VAL A 1 250 ? -0.412 -9.721 -1.371 1.00 96.12 250 VAL A O 1
ATOM 1939 N N . SER A 1 251 ? -1.295 -11.762 -1.648 1.00 96.00 251 SER A N 1
ATOM 1940 C CA . SER A 1 251 ? -0.108 -12.375 -2.252 1.00 96.00 251 SER A CA 1
ATOM 1941 C C . SER A 1 251 ? -0.437 -13.051 -3.584 1.00 96.00 251 SER A C 1
ATOM 1943 O O . SER A 1 251 ? -1.584 -13.400 -3.865 1.00 96.00 251 SER A O 1
ATOM 1945 N N . GLY A 1 252 ? 0.580 -13.209 -4.434 1.00 94.62 252 GLY A N 1
ATOM 1946 C CA . GLY A 1 252 ? 0.471 -13.880 -5.728 1.00 94.62 252 GLY A CA 1
ATOM 1947 C C . GLY A 1 252 ? 1.218 -15.208 -5.719 1.00 94.62 252 GLY A C 1
ATOM 1948 O O . GLY A 1 252 ? 2.391 -15.247 -5.354 1.00 94.62 252 GLY A O 1
ATOM 1949 N N . GLY A 1 253 ? 0.587 -16.297 -6.157 1.00 91.38 253 GLY A N 1
ATOM 1950 C CA . GLY A 1 253 ? 1.247 -17.610 -6.205 1.00 91.38 253 GLY A CA 1
ATOM 1951 C C . GLY A 1 253 ? 2.365 -17.705 -7.254 1.00 91.38 253 GLY A C 1
ATOM 1952 O O . GLY A 1 253 ? 3.240 -18.562 -7.146 1.00 91.38 253 GLY A O 1
ATOM 1953 N N . LYS A 1 254 ? 2.397 -16.785 -8.231 1.00 92.56 254 LYS A N 1
ATOM 1954 C CA . LYS A 1 254 ? 3.505 -16.603 -9.190 1.00 92.56 254 LYS A CA 1
ATOM 1955 C C . LYS A 1 254 ? 4.368 -15.378 -8.864 1.00 92.56 254 LYS A C 1
ATOM 1957 O O . LYS A 1 254 ? 5.138 -14.912 -9.709 1.00 92.56 254 LYS A O 1
ATOM 1962 N N . ASP A 1 255 ? 4.246 -14.815 -7.663 1.00 92.19 255 ASP A N 1
ATOM 1963 C CA . ASP A 1 255 ? 5.071 -13.695 -7.222 1.00 92.19 255 ASP A CA 1
ATOM 1964 C C . ASP A 1 255 ? 6.500 -14.164 -6.902 1.00 92.19 255 ASP A C 1
ATOM 1966 O O . ASP A 1 255 ? 6.816 -14.616 -5.807 1.00 92.19 255 ASP A O 1
ATOM 1970 N N . GLY A 1 256 ? 7.395 -14.041 -7.884 1.00 88.12 256 GLY A N 1
ATOM 1971 C CA . GLY A 1 256 ? 8.821 -14.323 -7.710 1.00 88.12 256 GLY A CA 1
ATOM 1972 C C . GLY A 1 256 ? 9.633 -13.170 -7.105 1.00 88.12 256 GLY A C 1
ATOM 1973 O O . GLY A 1 256 ? 10.863 -13.276 -7.055 1.00 88.12 256 GLY A O 1
ATOM 1974 N N . VAL A 1 257 ? 8.995 -12.057 -6.723 1.00 87.94 257 VAL A N 1
ATOM 1975 C CA . VAL A 1 257 ? 9.649 -10.838 -6.219 1.00 87.94 257 VAL A CA 1
ATOM 1976 C C . VAL A 1 257 ? 9.479 -10.719 -4.709 1.00 87.94 257 VAL A C 1
ATOM 1978 O O . VAL A 1 257 ? 10.485 -10.580 -4.015 1.00 87.94 257 VAL A O 1
ATOM 1981 N N . ALA A 1 258 ? 8.251 -10.831 -4.195 1.00 86.62 258 ALA A N 1
ATOM 1982 C CA . ALA A 1 258 ? 7.970 -10.696 -2.766 1.00 86.62 258 ALA A CA 1
ATOM 1983 C C . ALA A 1 258 ? 8.797 -11.659 -1.889 1.00 86.62 258 ALA A C 1
ATOM 1985 O O . ALA A 1 258 ? 9.466 -11.166 -0.980 1.00 86.62 258 ALA A O 1
ATOM 1986 N N . PRO A 1 259 ? 8.908 -12.972 -2.198 1.00 86.00 259 PRO A N 1
ATOM 1987 C CA . PRO A 1 259 ? 9.692 -13.911 -1.384 1.00 86.00 259 PRO A CA 1
ATOM 1988 C C . PRO A 1 259 ? 11.199 -13.617 -1.373 1.00 86.00 259 PRO A C 1
ATOM 1990 O O . PRO A 1 259 ? 11.931 -14.043 -0.478 1.00 86.00 259 PRO A O 1
ATOM 1993 N N . LYS A 1 260 ? 11.704 -12.890 -2.379 1.00 82.75 260 LYS A N 1
ATOM 1994 C CA . LYS A 1 260 ? 13.123 -12.510 -2.441 1.00 82.75 260 LYS A CA 1
ATOM 1995 C C . LYS A 1 260 ? 13.462 -11.382 -1.473 1.00 82.75 260 LYS A C 1
ATOM 1997 O O . LYS A 1 260 ? 14.640 -11.082 -1.313 1.00 82.75 260 LYS A O 1
ATOM 2002 N N . GLY A 1 261 ? 12.468 -10.723 -0.874 1.00 70.56 261 GLY A N 1
ATOM 2003 C CA . GLY A 1 261 ? 12.688 -9.688 0.133 1.00 70.56 261 GLY A CA 1
ATOM 2004 C C . GLY A 1 261 ? 13.259 -8.378 -0.400 1.00 70.56 261 GLY A C 1
ATOM 2005 O O . GLY A 1 261 ? 13.336 -7.427 0.365 1.00 70.56 261 GLY A O 1
ATOM 2006 N N . GLY A 1 262 ? 13.667 -8.312 -1.671 1.00 65.75 262 GLY A N 1
ATOM 2007 C CA . GLY A 1 262 ? 14.500 -7.231 -2.190 1.00 65.75 262 GLY A CA 1
ATOM 2008 C C . GLY A 1 262 ? 15.885 -7.230 -1.530 1.00 65.75 262 GLY A C 1
ATOM 2009 O O . GLY A 1 262 ? 16.022 -7.023 -0.328 1.00 65.75 262 GLY A O 1
ATOM 2010 N N . VAL A 1 263 ? 16.947 -7.427 -2.312 1.00 61.56 263 VAL A N 1
ATOM 2011 C CA . VAL A 1 263 ? 18.302 -7.112 -1.828 1.00 61.56 263 VAL A CA 1
ATOM 2012 C C . VAL A 1 263 ? 18.366 -5.593 -1.666 1.00 61.56 263 VAL A C 1
ATOM 2014 O O . VAL A 1 263 ? 17.922 -4.882 -2.570 1.00 61.56 263 VAL A O 1
ATOM 2017 N N . ASP A 1 264 ? 18.879 -5.094 -0.539 1.00 61.09 264 ASP A N 1
ATOM 2018 C CA . ASP A 1 264 ? 19.121 -3.662 -0.357 1.00 61.09 264 ASP A CA 1
ATOM 2019 C C . ASP A 1 264 ? 20.240 -3.230 -1.324 1.00 61.09 264 ASP A C 1
ATOM 2021 O O . ASP A 1 264 ? 21.429 -3.279 -1.010 1.00 61.09 264 ASP A O 1
ATOM 2025 N N . TRP A 1 265 ? 19.869 -2.887 -2.559 1.00 55.06 265 TRP A N 1
ATOM 2026 C CA . TRP A 1 265 ? 20.800 -2.458 -3.598 1.00 55.06 265 TRP A CA 1
ATOM 2027 C C . TRP A 1 265 ? 21.141 -0.989 -3.370 1.00 55.06 265 TRP A C 1
ATOM 2029 O O . TRP A 1 265 ? 20.546 -0.093 -3.967 1.00 55.06 265 TRP A O 1
ATOM 2039 N N . VAL A 1 266 ? 22.120 -0.733 -2.511 1.00 45.34 266 VAL A N 1
ATOM 2040 C CA . VAL A 1 266 ? 22.854 0.531 -2.539 1.00 45.34 266 VAL A CA 1
ATOM 2041 C C . VAL A 1 266 ? 24.302 0.188 -2.825 1.00 45.34 266 VAL A C 1
ATOM 2043 O O . VAL A 1 266 ? 24.956 -0.492 -2.041 1.00 45.34 266 VAL A O 1
ATOM 2046 N N . THR A 1 267 ? 24.821 0.653 -3.954 1.00 38.22 267 THR A N 1
ATOM 2047 C CA . THR A 1 267 ? 26.267 0.773 -4.135 1.00 38.22 267 THR A CA 1
ATOM 2048 C C . THR A 1 267 ? 26.584 2.263 -4.167 1.00 38.22 267 THR A C 1
ATOM 2050 O O . THR A 1 267 ? 26.600 2.848 -5.249 1.00 38.22 267 THR A O 1
ATOM 2053 N N . PRO A 1 268 ? 26.794 2.933 -3.019 1.00 38.22 268 PRO A N 1
ATOM 2054 C CA . PRO A 1 268 ? 27.533 4.178 -3.040 1.00 38.22 268 PRO A CA 1
ATOM 2055 C C . PRO A 1 268 ? 29.010 3.808 -3.215 1.00 38.22 268 PRO A C 1
ATOM 2057 O O . PRO A 1 268 ? 29.513 2.880 -2.579 1.00 38.22 268 PRO A O 1
ATOM 2060 N N . GLY A 1 269 ? 29.689 4.478 -4.144 1.00 42.00 269 GLY A N 1
ATOM 2061 C CA . GLY A 1 269 ? 31.095 4.227 -4.437 1.00 42.00 269 GLY A CA 1
ATOM 2062 C C . GLY A 1 269 ? 31.950 4.176 -3.167 1.00 42.00 269 GLY A C 1
ATOM 2063 O O . GLY A 1 269 ? 31.875 5.072 -2.336 1.00 42.00 269 GLY A O 1
ATOM 2064 N N . ARG A 1 270 ? 32.785 3.131 -3.087 1.00 42.94 270 ARG A N 1
ATOM 2065 C CA . ARG A 1 270 ? 33.801 2.857 -2.056 1.00 42.94 270 ARG A CA 1
ATOM 2066 C C . ARG A 1 270 ? 33.254 2.566 -0.650 1.00 42.94 270 ARG A C 1
ATOM 2068 O O . ARG A 1 270 ? 33.048 3.456 0.159 1.00 42.94 270 ARG A O 1
ATOM 2075 N N . GLY A 1 271 ? 33.186 1.270 -0.337 1.00 42.56 271 GLY A N 1
ATOM 2076 C CA . GLY A 1 271 ? 33.309 0.781 1.037 1.00 42.56 271 GLY A CA 1
ATOM 2077 C C . GLY A 1 271 ? 32.020 0.745 1.849 1.00 42.56 271 GLY A C 1
ATOM 2078 O O . GLY A 1 271 ? 31.954 1.344 2.911 1.00 42.56 271 GLY A O 1
ATOM 2079 N N . VAL A 1 272 ? 31.023 -0.023 1.411 1.00 37.91 272 VAL A N 1
ATOM 2080 C CA . VAL A 1 272 ? 30.017 -0.572 2.331 1.00 37.91 272 VAL A CA 1
ATOM 2081 C C . VAL A 1 272 ? 29.875 -2.048 2.005 1.00 37.91 272 VAL A C 1
ATOM 2083 O O . VAL A 1 272 ? 29.543 -2.419 0.879 1.00 37.91 272 VAL A O 1
ATOM 2086 N N . PHE A 1 273 ? 30.210 -2.889 2.980 1.00 39.00 273 PHE A N 1
ATOM 2087 C CA . PHE A 1 273 ? 30.031 -4.330 2.917 1.00 39.00 273 PHE A CA 1
ATOM 2088 C C . PHE A 1 273 ? 28.586 -4.628 2.512 1.00 39.00 273 PHE A C 1
ATOM 2090 O O . PHE A 1 273 ? 27.650 -4.319 3.246 1.00 39.00 273 PHE A O 1
ATOM 2097 N N . THR A 1 274 ? 28.394 -5.238 1.342 1.00 41.91 274 THR A N 1
ATOM 2098 C CA . THR A 1 274 ? 27.142 -5.931 1.056 1.00 41.91 274 THR A CA 1
ATOM 2099 C C . THR A 1 274 ? 27.056 -7.072 2.056 1.00 41.91 274 THR A C 1
ATOM 2101 O O . THR A 1 274 ? 27.689 -8.110 1.852 1.00 41.91 274 THR A O 1
ATOM 2104 N N . ASP A 1 275 ? 26.313 -6.892 3.144 1.00 42.81 275 ASP A N 1
ATOM 2105 C CA . ASP A 1 275 ? 25.944 -8.009 3.999 1.00 42.81 275 ASP A CA 1
ATOM 2106 C C . ASP A 1 275 ? 24.902 -8.854 3.254 1.00 42.81 275 ASP A C 1
ATOM 2108 O O . ASP A 1 275 ? 23.697 -8.799 3.487 1.00 42.81 275 ASP A O 1
ATOM 2112 N N . LYS A 1 276 ? 25.388 -9.630 2.280 1.00 44.53 276 LYS A N 1
ATOM 2113 C CA . LYS A 1 276 ? 24.602 -10.637 1.564 1.00 44.53 276 LYS A CA 1
ATOM 2114 C C . LYS A 1 276 ? 24.155 -11.769 2.500 1.00 44.53 276 LYS A C 1
ATOM 2116 O O . LYS A 1 276 ? 23.410 -12.636 2.057 1.00 44.53 276 LYS A O 1
ATOM 2121 N N . SER A 1 277 ? 24.623 -11.792 3.754 1.00 37.72 277 SER A N 1
ATOM 2122 C CA . SER A 1 277 ? 24.518 -12.939 4.656 1.00 37.72 277 SER A CA 1
ATOM 2123 C C . SER A 1 277 ? 23.382 -12.859 5.679 1.00 37.72 277 SER A C 1
ATOM 2125 O O . SER A 1 277 ? 23.142 -13.852 6.361 1.00 37.72 277 SER A O 1
ATOM 2127 N N . ARG A 1 278 ? 22.645 -11.739 5.789 1.00 46.47 278 ARG A N 1
ATOM 2128 C CA . ARG A 1 278 ? 21.699 -11.549 6.913 1.00 46.47 278 ARG A CA 1
ATOM 2129 C C . ARG A 1 278 ? 20.228 -11.329 6.587 1.00 46.47 278 ARG A C 1
ATOM 2131 O O . ARG A 1 278 ? 19.423 -11.270 7.516 1.00 46.47 278 ARG A O 1
ATOM 2138 N N . TYR A 1 279 ? 19.828 -11.271 5.321 1.00 52.03 279 TYR A N 1
ATOM 2139 C CA . TYR A 1 279 ? 18.401 -11.173 5.007 1.00 52.03 279 TYR A CA 1
ATOM 2140 C C . TYR A 1 279 ? 17.807 -12.571 4.839 1.00 52.03 279 TYR A C 1
ATOM 2142 O O . TYR A 1 279 ? 18.079 -13.274 3.866 1.00 52.03 279 TYR A O 1
ATOM 2150 N N . SER A 1 280 ? 17.011 -12.979 5.828 1.00 53.38 280 SER A N 1
ATOM 2151 C CA . SER A 1 280 ? 16.151 -14.158 5.719 1.00 53.38 280 SER A CA 1
ATOM 2152 C C . SER A 1 280 ? 15.252 -14.019 4.486 1.00 53.38 280 SER A C 1
ATOM 2154 O O . SER A 1 280 ? 14.836 -12.912 4.136 1.00 53.38 280 SER A O 1
ATOM 2156 N N . LYS A 1 281 ? 14.988 -15.138 3.795 1.00 61.97 281 LYS A N 1
ATOM 2157 C CA . LYS A 1 281 ? 13.998 -15.171 2.709 1.00 61.97 281 LYS A CA 1
ATOM 2158 C C . LYS A 1 281 ? 12.701 -14.557 3.234 1.00 61.97 281 LYS A C 1
ATOM 2160 O O . LYS A 1 281 ? 12.284 -14.900 4.337 1.00 61.97 281 LYS A O 1
ATOM 2165 N N . ALA A 1 282 ? 12.107 -13.646 2.469 1.00 68.44 282 ALA A N 1
ATOM 2166 C CA . ALA A 1 282 ? 10.837 -13.065 2.864 1.00 68.44 282 ALA A CA 1
ATOM 2167 C C . ALA A 1 282 ? 9.745 -14.128 2.769 1.00 68.44 282 ALA A C 1
ATOM 2169 O O . ALA A 1 282 ? 9.755 -14.980 1.874 1.00 68.44 282 ALA A O 1
ATOM 2170 N N . GLU A 1 283 ? 8.814 -14.072 3.707 1.00 81.12 283 GLU A N 1
ATOM 2171 C CA . GLU A 1 283 ? 7.666 -14.964 3.720 1.00 81.12 283 GLU A CA 1
ATOM 2172 C C . GLU A 1 283 ? 6.577 -14.401 2.794 1.00 81.12 283 GLU A C 1
ATOM 2174 O O . GLU A 1 283 ? 6.477 -13.192 2.573 1.00 81.12 283 GLU A O 1
ATOM 2179 N N . THR A 1 284 ? 5.785 -15.289 2.197 1.00 74.75 284 THR A N 1
ATOM 2180 C CA . THR A 1 284 ? 4.560 -14.923 1.460 1.00 74.75 284 THR A CA 1
ATOM 2181 C C . THR A 1 284 ? 3.329 -14.919 2.357 1.00 74.75 284 THR A C 1
ATOM 2183 O O . THR A 1 284 ? 2.281 -14.439 1.946 1.00 74.75 284 THR A O 1
ATOM 2186 N N . HIS A 1 285 ? 3.456 -15.519 3.540 1.00 86.25 285 HIS A N 1
ATOM 2187 C CA . HIS A 1 285 ? 2.447 -15.554 4.586 1.00 86.25 285 HIS A CA 1
ATOM 2188 C C . HIS A 1 285 ? 2.729 -14.414 5.555 1.00 86.25 285 HIS A C 1
ATOM 2190 O O . HIS A 1 285 ? 3.892 -14.209 5.913 1.00 86.25 285 HIS A O 1
ATOM 2196 N N . ASN A 1 286 ? 1.696 -13.697 5.996 1.00 88.69 286 ASN A N 1
ATOM 2197 C CA . ASN A 1 286 ? 1.864 -12.709 7.051 1.00 88.69 286 ASN A CA 1
ATOM 2198 C C . ASN A 1 286 ? 1.105 -13.142 8.309 1.00 88.69 286 ASN A C 1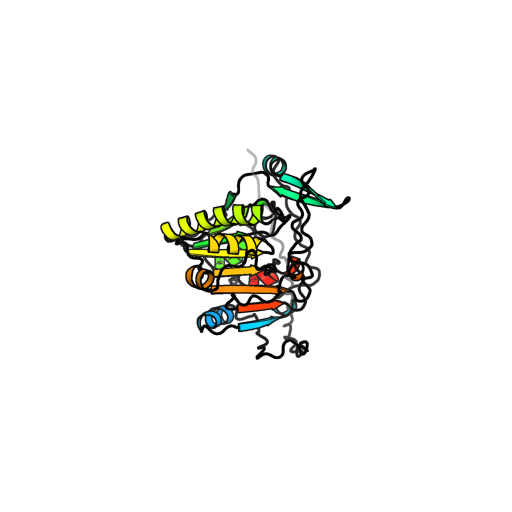
ATOM 2200 O O . ASN A 1 286 ? -0.112 -12.971 8.389 1.00 88.69 286 ASN A O 1
ATOM 2204 N N . PRO A 1 287 ? 1.792 -13.645 9.350 1.00 87.75 287 PRO A N 1
ATOM 2205 C CA . PRO A 1 287 ? 1.120 -14.045 10.581 1.00 87.75 287 PRO A CA 1
ATOM 2206 C C . PRO A 1 287 ? 0.352 -12.898 11.254 1.00 87.75 287 PRO A C 1
ATOM 2208 O O . PRO A 1 287 ? -0.549 -13.181 12.035 1.00 87.75 287 PRO A O 1
ATOM 2211 N N . LEU A 1 288 ? 0.674 -11.638 10.937 1.00 93.12 288 LEU A N 1
ATOM 2212 C CA . LEU A 1 288 ? 0.069 -10.458 11.549 1.00 93.12 288 LEU A CA 1
ATOM 2213 C C . LEU A 1 288 ? -1.225 -9.977 10.876 1.00 93.12 288 LEU A C 1
ATOM 2215 O O . LEU A 1 288 ? -1.882 -9.117 11.449 1.00 93.12 288 LEU A O 1
ATOM 2219 N N . SER A 1 289 ? -1.580 -10.457 9.678 1.00 93.69 289 SER A N 1
ATOM 2220 C CA . SER A 1 289 ? -2.824 -10.037 9.011 1.00 93.69 289 SER A CA 1
ATOM 2221 C C . SER A 1 289 ? -4.036 -10.822 9.492 1.00 93.69 289 SER A C 1
ATOM 2223 O O . SER A 1 289 ? -3.960 -12.044 9.656 1.00 93.69 289 SER A O 1
ATOM 2225 N N . ASP A 1 290 ? -5.166 -10.129 9.612 1.00 92.00 290 ASP A N 1
ATOM 2226 C CA . ASP A 1 290 ? -6.468 -10.722 9.922 1.00 92.00 290 ASP A CA 1
ATOM 2227 C C . ASP A 1 290 ? -6.955 -11.599 8.762 1.00 92.00 290 ASP A C 1
ATOM 2229 O O . ASP A 1 290 ? -7.480 -12.697 8.963 1.00 92.00 290 ASP A O 1
ATOM 2233 N N . VAL A 1 291 ? -6.721 -11.145 7.524 1.00 91.75 291 VAL A N 1
ATOM 2234 C CA . VAL A 1 291 ? -7.078 -11.884 6.306 1.00 91.75 291 VAL A CA 1
ATOM 2235 C C . VAL A 1 291 ? -5.918 -11.965 5.331 1.00 91.75 291 VAL A C 1
ATOM 2237 O O . VAL A 1 291 ? -5.273 -10.967 5.014 1.00 91.75 291 VAL A O 1
ATOM 2240 N N . GLU A 1 292 ? -5.717 -13.159 4.783 1.00 93.56 292 GLU A N 1
ATOM 2241 C CA . GLU A 1 292 ? -4.807 -13.406 3.673 1.00 93.56 292 GLU A CA 1
ATOM 2242 C C . GLU A 1 292 ? -5.571 -13.795 2.416 1.00 93.56 292 GLU A C 1
ATOM 2244 O O . GLU A 1 292 ? -6.333 -14.760 2.400 1.00 93.56 292 GLU A O 1
ATOM 2249 N N . VAL A 1 293 ? -5.345 -13.045 1.340 1.00 93.06 293 VAL A N 1
ATOM 2250 C CA . VAL A 1 293 ? -5.885 -13.326 0.012 1.00 93.06 293 VAL A CA 1
ATOM 2251 C C . VAL A 1 293 ? -4.743 -13.785 -0.889 1.00 93.06 293 VAL A C 1
ATOM 2253 O O . VAL A 1 293 ? -3.834 -13.024 -1.214 1.00 93.06 293 VAL A O 1
ATOM 2256 N N . HIS A 1 294 ? -4.795 -15.033 -1.328 1.00 94.00 294 HIS A N 1
ATOM 2257 C CA . HIS A 1 294 ? -3.818 -15.642 -2.218 1.00 94.00 294 HIS A CA 1
ATOM 2258 C C . HIS A 1 294 ? -4.399 -15.745 -3.630 1.00 94.00 294 HIS A C 1
ATOM 2260 O O . HIS A 1 294 ? -5.293 -16.552 -3.888 1.00 94.00 294 HIS A O 1
ATOM 2266 N N . ILE A 1 295 ? -3.867 -14.954 -4.563 1.00 94.00 295 ILE A N 1
ATOM 2267 C CA . ILE A 1 295 ? -4.207 -15.040 -5.987 1.00 94.00 295 ILE A CA 1
ATOM 2268 C C . ILE A 1 295 ? -3.215 -15.995 -6.654 1.00 94.00 295 ILE A C 1
ATOM 2270 O O . ILE A 1 295 ? -2.101 -15.612 -7.019 1.00 94.00 295 ILE A O 1
ATOM 2274 N N . ILE A 1 296 ? -3.587 -17.269 -6.756 1.00 92.69 296 ILE A N 1
ATOM 2275 C CA . ILE A 1 296 ? -2.652 -18.389 -6.965 1.00 92.69 296 ILE A CA 1
ATOM 2276 C C . ILE A 1 296 ? -1.855 -18.316 -8.276 1.00 92.69 296 ILE A C 1
ATOM 2278 O O . ILE A 1 296 ? -0.756 -18.853 -8.382 1.00 92.69 296 ILE A O 1
ATOM 2282 N N . ASP A 1 297 ? -2.384 -17.630 -9.280 1.00 92.75 297 ASP A N 1
ATOM 2283 C CA . ASP A 1 297 ? -1.826 -17.513 -10.622 1.00 92.75 297 ASP A CA 1
ATOM 2284 C C . ASP A 1 297 ? -1.416 -16.078 -10.991 1.00 92.75 297 ASP A C 1
ATOM 2286 O O . ASP A 1 297 ? -1.050 -15.845 -12.147 1.00 92.75 297 ASP A O 1
ATOM 2290 N N . ALA A 1 298 ? -1.416 -15.149 -10.025 1.00 93.50 298 ALA A N 1
ATOM 2291 C CA . ALA A 1 298 ? -0.936 -13.780 -10.204 1.00 93.50 298 ALA A CA 1
ATOM 2292 C C . ALA A 1 298 ? 0.560 -13.625 -9.888 1.00 93.50 298 ALA A C 1
ATOM 2294 O O . ALA A 1 298 ? 1.088 -14.207 -8.937 1.00 93.50 298 ALA A O 1
ATOM 2295 N N . ASN A 1 299 ? 1.236 -12.787 -10.671 1.00 93.94 299 ASN A N 1
ATOM 2296 C CA . ASN A 1 299 ? 2.589 -12.299 -10.435 1.00 93.94 299 ASN A CA 1
ATOM 2297 C C . ASN A 1 299 ? 2.595 -10.972 -9.656 1.00 93.94 299 ASN A C 1
ATOM 2299 O O . ASN A 1 299 ? 1.574 -10.305 -9.505 1.00 93.94 299 ASN A O 1
ATOM 2303 N N . HIS A 1 300 ? 3.780 -10.539 -9.223 1.00 94.12 300 HIS A N 1
ATOM 2304 C CA . HIS A 1 300 ? 3.962 -9.350 -8.382 1.00 94.12 300 HIS A CA 1
ATOM 2305 C C . HIS A 1 300 ? 3.290 -8.074 -8.913 1.00 94.12 300 HIS A C 1
ATOM 2307 O O . HIS A 1 300 ? 2.726 -7.280 -8.162 1.00 94.12 300 HIS A O 1
ATOM 2313 N N . SER A 1 301 ? 3.370 -7.853 -10.226 1.00 92.25 301 SER A N 1
ATOM 2314 C CA . SER A 1 301 ? 2.872 -6.640 -10.878 1.00 92.25 301 SER A CA 1
ATOM 2315 C C . SER A 1 301 ? 1.392 -6.725 -11.266 1.00 92.25 301 SER A C 1
ATOM 2317 O O . SER A 1 301 ? 0.813 -5.723 -11.689 1.00 92.25 301 SER A O 1
ATOM 2319 N N . GLU A 1 302 ? 0.797 -7.916 -11.163 1.00 93.62 302 GLU A N 1
ATOM 2320 C CA . GLU A 1 302 ? -0.635 -8.163 -11.350 1.00 93.62 302 GLU A CA 1
ATOM 2321 C C . GLU A 1 302 ? -1.432 -7.825 -10.081 1.00 93.62 302 GLU A C 1
ATOM 2323 O O . GLU A 1 302 ? -2.582 -7.415 -10.182 1.00 93.62 302 GLU A O 1
ATOM 2328 N N . LEU A 1 303 ? -0.806 -7.879 -8.898 1.00 94.38 303 LEU A N 1
ATOM 2329 C CA . LEU A 1 303 ? -1.462 -7.634 -7.603 1.00 94.38 303 LEU A CA 1
ATOM 2330 C C . LEU A 1 303 ? -1.972 -6.201 -7.395 1.00 94.38 303 LEU A C 1
ATOM 2332 O O . LEU A 1 303 ? -2.786 -5.970 -6.513 1.00 94.38 303 LEU A O 1
ATOM 2336 N N . HIS A 1 304 ? -1.510 -5.242 -8.194 1.00 93.25 304 HIS A N 1
ATOM 2337 C CA . HIS A 1 304 ? -1.977 -3.853 -8.163 1.00 93.25 304 HIS A CA 1
ATOM 2338 C C . HIS A 1 304 ? -2.710 -3.458 -9.457 1.00 93.25 304 HIS A C 1
ATOM 2340 O O . HIS A 1 304 ? -2.822 -2.277 -9.791 1.00 93.25 304 HIS A O 1
ATOM 2346 N N . GLN A 1 305 ? -3.161 -4.450 -10.233 1.00 92.44 305 GLN A N 1
ATOM 2347 C CA . GLN A 1 305 ? -4.017 -4.216 -11.391 1.00 92.44 305 GLN A CA 1
ATOM 2348 C C . GLN A 1 305 ? -5.472 -4.030 -10.978 1.00 92.44 305 GLN A C 1
ATOM 2350 O O . GLN A 1 305 ? -5.887 -4.410 -9.884 1.00 92.44 305 GLN A O 1
ATOM 2355 N N . ARG A 1 306 ? -6.248 -3.473 -11.910 1.00 90.44 306 ARG A N 1
ATOM 2356 C CA . ARG A 1 306 ? -7.667 -3.167 -11.746 1.00 90.44 306 ARG A CA 1
ATOM 2357 C C . ARG A 1 306 ? -8.459 -4.313 -11.120 1.00 90.44 306 ARG A C 1
ATOM 2359 O O . ARG A 1 306 ? -9.076 -4.097 -10.092 1.00 90.44 306 ARG A O 1
ATOM 2366 N N . ALA A 1 307 ? -8.380 -5.514 -11.688 1.00 89.38 307 ALA A N 1
ATOM 2367 C CA . ALA A 1 307 ? -9.130 -6.677 -11.212 1.00 89.38 307 ALA A CA 1
ATOM 2368 C C . ALA A 1 307 ? -8.885 -7.000 -9.725 1.00 89.38 307 ALA A C 1
ATOM 2370 O O . ALA A 1 307 ? -9.795 -7.398 -9.008 1.00 89.38 307 ALA A O 1
ATOM 2371 N N . VAL A 1 308 ? -7.656 -6.796 -9.241 1.00 91.12 308 VAL A N 1
ATOM 2372 C CA . VAL A 1 308 ? -7.310 -7.025 -7.832 1.00 91.12 308 VAL A CA 1
ATOM 2373 C C . VAL A 1 308 ? -7.749 -5.855 -6.958 1.00 91.12 308 VAL A C 1
ATOM 2375 O O . VAL A 1 308 ? -8.277 -6.064 -5.875 1.00 91.12 308 VAL A O 1
ATOM 2378 N N . LEU A 1 309 ? -7.572 -4.619 -7.427 1.00 91.19 309 LEU A N 1
ATOM 2379 C CA . LEU A 1 309 ? -8.013 -3.429 -6.697 1.00 91.19 309 LEU A CA 1
ATOM 2380 C C . LEU A 1 309 ? -9.543 -3.349 -6.582 1.00 91.19 309 LEU A C 1
ATOM 2382 O O . LEU A 1 309 ? -10.045 -2.872 -5.570 1.00 91.19 309 LEU A O 1
ATOM 2386 N N . ASP A 1 310 ? -10.280 -3.876 -7.562 1.00 88.44 310 ASP A N 1
ATOM 2387 C CA . ASP A 1 310 ? -11.744 -3.970 -7.543 1.00 88.44 310 ASP A CA 1
ATOM 2388 C C . ASP A 1 310 ? -12.256 -4.905 -6.423 1.00 88.44 310 ASP A C 1
ATOM 2390 O O . ASP A 1 310 ? -13.386 -4.733 -5.973 1.00 88.44 310 ASP A O 1
ATOM 2394 N N . LEU A 1 311 ? -11.425 -5.815 -5.882 1.00 86.19 311 LEU A N 1
ATOM 2395 C CA . LEU A 1 311 ? -11.742 -6.573 -4.653 1.00 86.19 311 LEU A CA 1
ATOM 2396 C C . LEU A 1 311 ? -11.935 -5.658 -3.436 1.00 86.19 311 LEU A C 1
ATOM 2398 O O . LEU A 1 311 ? -12.626 -6.002 -2.480 1.00 86.19 311 LEU A O 1
ATOM 2402 N N . PHE A 1 312 ? -11.302 -4.490 -3.479 1.00 84.88 312 PHE A N 1
ATOM 2403 C CA . PHE A 1 312 ? -11.316 -3.475 -2.434 1.00 84.88 312 PHE A CA 1
ATOM 2404 C C . PHE A 1 312 ? -12.018 -2.197 -2.913 1.00 84.88 312 PHE A C 1
ATOM 2406 O O . PHE A 1 312 ? -11.968 -1.172 -2.241 1.00 84.88 312 PHE A O 1
ATOM 2413 N N . GLY A 1 313 ? -12.662 -2.240 -4.083 1.00 72.88 313 GLY A N 1
ATOM 2414 C CA . GLY A 1 313 ? -13.477 -1.173 -4.652 1.00 72.88 313 GLY A CA 1
ATOM 2415 C C . GLY A 1 313 ? -14.969 -1.474 -4.512 1.00 72.88 313 GLY A C 1
ATOM 2416 O O . GLY A 1 313 ? -15.379 -2.582 -4.164 1.00 72.88 313 GLY A O 1
ATOM 2417 N N . SER A 1 314 ? -15.813 -0.470 -4.741 1.00 57.25 314 SER A N 1
ATOM 2418 C CA . SER A 1 314 ? -17.263 -0.687 -4.754 1.00 57.25 314 SER A CA 1
ATOM 2419 C C . SER A 1 314 ? -17.660 -1.462 -6.010 1.00 57.25 314 SER A C 1
ATOM 2421 O O . SER A 1 314 ? -17.112 -1.250 -7.097 1.00 57.25 314 SER A O 1
ATOM 2423 N N . LYS A 1 315 ? -18.643 -2.356 -5.869 1.00 54.81 315 LYS A N 1
ATOM 2424 C CA . LYS A 1 315 ? -19.306 -2.975 -7.017 1.00 54.81 315 LYS A CA 1
ATOM 2425 C C . LYS A 1 315 ? -19.965 -1.854 -7.810 1.00 54.81 315 LYS A C 1
ATOM 2427 O O . LYS A 1 315 ? -20.621 -1.009 -7.207 1.00 54.81 315 LYS A O 1
ATOM 2432 N N . GLU A 1 316 ? -19.754 -1.836 -9.126 1.00 50.44 316 GLU A N 1
ATOM 2433 C CA . GLU A 1 316 ? -20.247 -0.782 -10.017 1.00 50.44 316 GLU A CA 1
ATOM 2434 C C . GLU A 1 316 ? -21.616 -0.261 -9.580 1.00 50.44 316 GLU A C 1
ATOM 2436 O O . GLU A 1 316 ? -22.608 -0.996 -9.606 1.00 50.44 316 GLU A O 1
ATOM 2441 N N . MET A 1 317 ? -21.685 1.033 -9.247 1.00 42.81 317 MET A N 1
ATOM 2442 C CA . MET A 1 317 ? -22.931 1.754 -9.444 1.00 42.81 317 MET A CA 1
ATOM 2443 C C . MET A 1 317 ? -23.322 1.467 -10.886 1.00 42.81 317 MET A C 1
ATOM 2445 O O . MET A 1 317 ? -22.589 1.831 -11.810 1.00 42.81 317 MET A O 1
ATOM 2449 N N . LYS A 1 318 ? -24.453 0.787 -11.088 1.00 40.56 318 LYS A N 1
ATOM 2450 C CA . LYS A 1 318 ? -25.114 0.782 -12.386 1.00 40.56 318 LYS A CA 1
ATOM 2451 C C . LYS A 1 318 ? -25.357 2.248 -12.714 1.00 40.56 318 LYS A C 1
ATOM 2453 O O . LYS A 1 318 ? -26.319 2.842 -12.238 1.00 40.56 318 LYS A O 1
ATOM 2458 N N . VAL A 1 319 ? -24.438 2.856 -13.460 1.00 42.44 319 VAL A N 1
ATOM 2459 C CA . VAL A 1 319 ? -24.634 4.179 -14.027 1.00 42.44 319 VAL A CA 1
ATOM 2460 C C . VAL A 1 319 ? -25.801 3.979 -14.970 1.00 42.44 319 VAL A C 1
ATOM 2462 O O . VAL A 1 319 ? -25.637 3.423 -16.058 1.00 42.44 319 VAL A O 1
ATOM 2465 N N . ASN A 1 320 ? -26.997 4.341 -14.514 1.00 37.91 320 ASN A N 1
ATOM 2466 C CA . ASN A 1 320 ? -28.168 4.419 -15.360 1.00 37.91 320 ASN A CA 1
ATOM 2467 C C . ASN A 1 320 ? -27.822 5.448 -16.438 1.00 37.91 320 ASN A C 1
ATOM 2469 O O . ASN A 1 320 ? -27.963 6.651 -16.233 1.00 37.91 320 ASN A O 1
ATOM 2473 N N . ARG A 1 321 ? -27.293 4.976 -17.574 1.00 42.19 321 ARG A N 1
ATOM 2474 C CA . ARG A 1 321 ? -27.117 5.760 -18.796 1.00 42.19 321 ARG A CA 1
ATOM 2475 C C . ARG A 1 321 ? -28.508 6.046 -19.356 1.00 42.19 321 ARG A C 1
ATOM 2477 O O . ARG A 1 321 ? -28.922 5.481 -20.360 1.00 42.19 321 ARG A O 1
ATOM 2484 N N . THR A 1 322 ? -29.230 6.920 -18.674 1.00 47.72 322 THR A N 1
ATOM 2485 C CA . THR A 1 322 ? -30.477 7.525 -19.128 1.00 47.72 322 THR A CA 1
ATOM 2486 C C . THR A 1 322 ? -30.287 9.028 -19.091 1.00 47.72 322 THR A C 1
ATOM 2488 O O . THR A 1 322 ? -30.800 9.732 -18.235 1.00 47.72 322 THR A O 1
ATOM 2491 N N . THR A 1 323 ? -29.539 9.511 -20.071 1.00 42.25 323 THR A N 1
ATOM 2492 C CA . THR A 1 323 ? -29.737 10.851 -20.615 1.00 42.25 323 THR A CA 1
ATOM 2493 C C . THR A 1 323 ? -29.728 10.694 -22.125 1.00 42.25 323 THR A C 1
ATOM 2495 O O . THR A 1 323 ? -28.714 10.852 -22.799 1.00 42.25 323 THR A O 1
ATOM 2498 N N . LYS A 1 324 ? -30.883 10.274 -22.653 1.00 46.41 324 LYS A N 1
ATOM 2499 C CA . LYS A 1 324 ? -31.272 10.688 -23.998 1.00 46.41 324 LYS A CA 1
ATOM 2500 C C . LYS A 1 324 ? -31.692 12.150 -23.867 1.00 46.41 324 LYS A C 1
ATOM 2502 O O . LYS A 1 324 ? -32.623 12.432 -23.117 1.00 4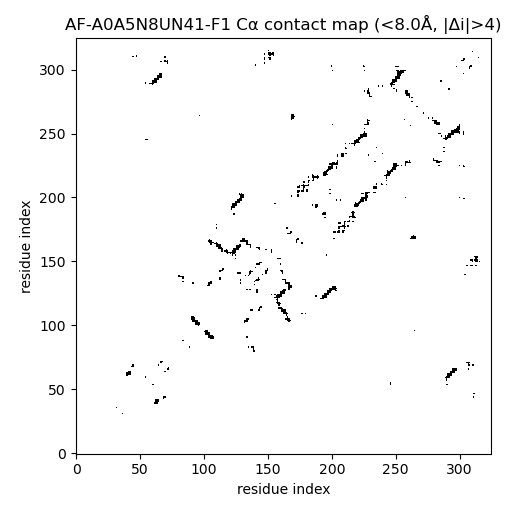6.41 324 LYS A O 1
ATOM 2507 N N . ILE A 1 325 ? -30.932 13.024 -24.520 1.00 52.78 325 ILE A N 1
ATOM 2508 C CA . ILE A 1 325 ? -31.332 14.394 -24.858 1.00 52.78 325 ILE A CA 1
ATOM 2509 C C . ILE A 1 325 ? -32.429 14.305 -25.920 1.00 52.78 325 ILE A C 1
ATOM 2511 O O . ILE A 1 325 ? -32.303 13.412 -26.795 1.00 52.78 325 ILE A O 1
#

Sequence (325 aa):
MPSYKPLIKPTKTKSLAVSITSIKPVEEPINLNPAFRGTSTVFNVKDTDKLISDIHDGNKKNIYVTKSHTGFRDGESKPAKPPLSEEERNNMTSGGLNRLNKALYSSGNIKFVEGGNSGPEMIETILIHGTFNPDAPLVGWTRPNIDINQRIRTRYGGKITAMQWSGKNHRVARIEAGRALSERISENTSNNIQTNIIAHSHGGNVVFEAIKQNGSGYINHLITLGTPIRKDHLPSLSEIKEGTNAYIHVSGGKDGVAPKGGVDWVTPGRGVFTDKSRYSKAETHNPLSDVEVHIIDANHSELHQRAVLDLFGSKEMKVNRTTKI

Foldseek 3Di:
DDDDDDDDDDDDDDDDDDDDDDDDDDPDDPPDDPVPPDPEDADQLPPLVVVVVVLQVLAFAEYEAACVSLVHDPPPDFPDFDDDDPVQVVQWDWDPPDPPDTQIWGNDDKDKAWDPDFFPALEEEEEAEAASPLCCCPGNLLPCPDPLNVLLCVQGPTIYIYIRFGSAQAPVSLLSLLCVVLVVQVVSVVVVRAYEYEYAASRVLSVLSVLVVRPQGAHAYYEYFLYFAWPVRHDDLVSLVRRYNAYEYEHELQAPPNQQNGQNDDDDDDDDDSCPPPTDGTDRDDPNHSYYYYHNHDYRVCRSDSSNSVSSGDDDPPPPPPDDD

pLDDT: mean 78.44, std 21.75, range [25.97, 98.62]

Nearest PDB structures (foldseek):
  3ia2-assembly1_C  TM=5.871E-01  e=1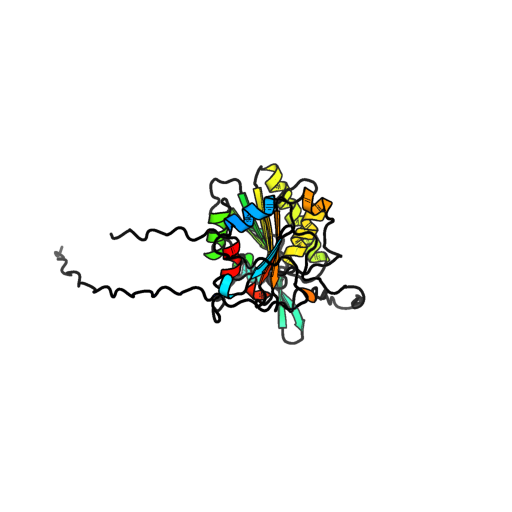.436E-04  Pseudomonas fluorescens
  1aur-assembly1_B  TM=5.657E-01  e=3.001E-04  Pseudomonas fluorescens
  8h49-assembly1_B-2  TM=5.582E-01  e=4.111E+00  Bacillus paralicheniformis
  8h45-assembly1_B  TM=5.168E-01  e=3.419E+00  Bacillus paralicheniformis
  8h4f-assembly1_B-2  TM=4.930E-01  e=6.721E+00  Bacillus paralicheniformis

Mean predicted aligned error: 10.57 Å

Solvent-accessible surface area (backbone atoms only — not comparable to full-atom values): 18473 Å² total; per-residue (Å²): 135,88,88,83,84,90,87,80,82,87,79,87,77,82,81,82,83,79,82,80,76,83,80,75,84,81,87,71,84,80,84,69,62,80,92,62,76,60,93,65,54,77,66,75,61,91,43,48,64,56,59,54,59,54,55,75,73,76,53,74,43,62,36,57,42,43,45,69,64,45,64,45,59,92,83,71,71,80,78,82,60,64,84,73,53,71,71,56,51,70,34,45,44,73,46,81,74,49,103,88,42,75,34,42,25,35,76,54,77,75,44,72,42,70,32,100,54,67,46,95,47,57,26,38,37,38,25,30,52,26,56,51,36,34,55,20,34,78,44,39,83,37,19,31,87,38,74,67,43,46,32,33,29,70,50,69,40,18,24,34,28,3,46,30,40,38,22,55,52,37,70,67,54,31,44,57,44,2,50,59,48,24,52,51,37,34,52,31,42,78,68,66,26,46,28,30,38,44,16,28,26,56,20,30,38,18,50,25,33,9,44,71,66,39,86,79,25,48,31,49,39,39,38,27,24,29,37,37,41,41,82,92,40,56,54,55,68,64,47,48,61,70,31,34,75,41,36,38,39,33,33,32,63,52,28,80,50,26,38,60,46,62,74,66,74,73,84,68,87,83,88,70,86,79,71,83,85,72,76,71,75,15,36,82,66,61,91,80,35,46,30,37,40,34,27,52,72,27,33,55,80,49,49,73,30,62,34,50,48,49,63,68,23,45,79,76,76,78,73,77,88,74,77,83,128